Protein AF-A0A8T2MTT3-F1 (afdb_monomer_lite)

Sequence (201 aa):
MDEVDNVYIFTEDEVIEYDGELAADTLVEFIFDVLDDPVEFLDNDLELKAFENIEDDIKLVGYFKNEKSEHLAEFEDAAEEFHPAMKFFATFDAKIAKKLDLKMNEEDDIDGEHILAFAEESDPDGFEFLEILKEVAEDNTDNPDLSIIWIDPDDFPLLVPYWEKTFDIDLDSPQIGVVDVTDVSDVNPESCLMPSAFSDQ

Secondary structure (DSSP, 8-st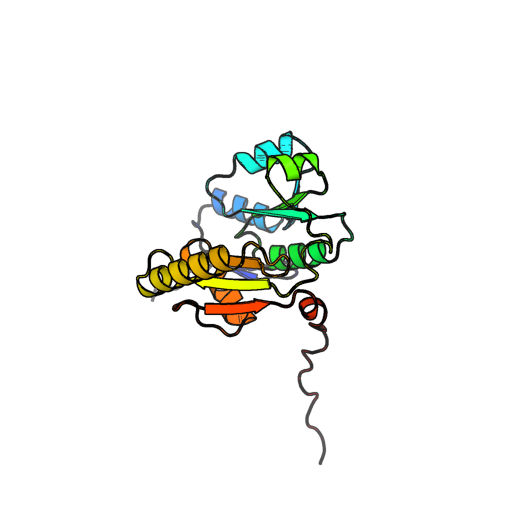ate):
------EEEE-SS-EEEE-S---HHHHHHHHHHHHS-SEEE--SHHHHHHHHT--SS-EEEEE-SSTT-HHHHHHHHHHHHHTTTSEEEEE--HHHHHHTTPPP-SSSS-SS-EEEEE--SSSHHHHHHHHHHHHHHHHTTT-TT-EEEEE-GGG-TTTHHHHHHHHT--TTS-EEEEE-TTGGGG--TT-----------

InterPro domains:
  IPR001393 Calsequestrin [PF01216] (1-108)
  IPR036249 Thioredoxin-like superfamily [SSF52833] (39-106)
  IPR036249 Thioredoxin-like superfamily [SSF52833] (107-187)

Foldseek 3Di:
DPPPPWDWDDDPVDIDTDPDDPDPVVVVVLVVQQVDQLEAEDEDPVVLVVVVPPDPAAEDEAEEQDPPGPVVVVQSVVSNVCTPRYHYYYYPDPVSCVVVVHDYPDPPQQPAWEKEKEAACPDPQRVVVVVVVVVVCVVCVVPSRYHYDYDYCVVPVVCQVVCCVVVVDDNVHIDIDTDRPVCVVPPDPVVPPDPPDDDDD

Radius of gyration: 20.53 Å; chains: 1; bounding box: 54×64×49 Å

Organism: NCBI:txid121402

Structure (mmCIF, N/CA/C/O backbone):
data_AF-A0A8T2MTT3-F1
#
_entry.id   AF-A0A8T2MTT3-F1
#
loop_
_atom_site.group_PDB
_atom_site.id
_atom_site.type_symbol
_atom_site.label_atom_id
_atom_site.label_alt_id
_atom_site.label_comp_id
_atom_site.label_asym_id
_atom_site.label_entity_id
_atom_site.label_seq_id
_atom_site.pdbx_PDB_ins_code
_atom_site.Cartn_x
_atom_site.Cartn_y
_atom_site.Cartn_z
_atom_site.occupancy
_atom_site.B_iso_or_equiv
_atom_site.auth_seq_id
_atom_site.auth_comp_id
_atom_site.auth_asym_id
_atom_site.auth_atom_id
_atom_site.pdbx_PDB_model_num
ATOM 1 N N . MET A 1 1 ? 22.058 -2.986 -33.566 1.00 43.34 1 MET A N 1
ATOM 2 C CA . MET A 1 1 ? 21.426 -3.429 -32.318 1.00 43.34 1 MET A CA 1
ATOM 3 C C . MET A 1 1 ? 22.013 -2.489 -31.311 1.00 43.34 1 MET A C 1
ATOM 5 O O . MET A 1 1 ? 23.172 -2.666 -30.965 1.00 43.34 1 MET A O 1
ATOM 9 N N . ASP A 1 2 ? 21.311 -1.389 -31.081 1.00 51.31 2 ASP A N 1
ATOM 10 C CA . ASP A 1 2 ? 21.690 -0.451 -30.038 1.00 51.31 2 ASP A CA 1
ATOM 11 C C . ASP A 1 2 ? 21.369 -1.184 -28.735 1.00 51.31 2 ASP A C 1
ATOM 13 O O . ASP A 1 2 ? 20.220 -1.551 -28.498 1.00 51.31 2 ASP A O 1
ATOM 17 N N . GLU A 1 3 ? 22.418 -1.578 -28.018 1.00 55.06 3 GLU A N 1
ATOM 18 C CA . GLU A 1 3 ? 22.321 -2.071 -26.647 1.00 55.06 3 GLU A CA 1
ATOM 19 C C . GLU A 1 3 ? 21.661 -0.927 -25.872 1.00 55.06 3 GLU A C 1
ATOM 21 O O . GLU A 1 3 ? 22.196 0.181 -25.843 1.00 55.06 3 GLU A O 1
ATOM 26 N N . VAL A 1 4 ? 20.434 -1.133 -25.395 1.00 57.91 4 VAL A N 1
ATOM 27 C CA . VAL A 1 4 ? 19.813 -0.163 -24.495 1.00 57.91 4 VAL A CA 1
ATOM 28 C C . VAL A 1 4 ? 20.631 -0.276 -23.216 1.00 57.91 4 VAL A C 1
ATOM 30 O O . VAL A 1 4 ? 20.703 -1.356 -22.629 1.00 57.91 4 VAL A O 1
ATOM 33 N N . ASP A 1 5 ? 21.372 0.777 -22.877 1.00 66.50 5 ASP A N 1
ATOM 34 C CA . ASP A 1 5 ? 22.172 0.822 -21.656 1.00 66.50 5 ASP A CA 1
ATOM 35 C C . ASP A 1 5 ? 21.201 0.920 -20.466 1.00 66.50 5 ASP A C 1
ATOM 37 O O . ASP A 1 5 ? 20.940 2.011 -19.961 1.00 66.50 5 ASP A O 1
ATOM 41 N N . ASN A 1 6 ? 20.619 -0.212 -20.056 1.00 80.00 6 ASN A N 1
ATOM 42 C CA . ASN A 1 6 ? 19.773 -0.279 -18.867 1.00 80.00 6 ASN A CA 1
ATOM 43 C C . ASN A 1 6 ? 20.634 0.056 -17.645 1.00 80.00 6 ASN A C 1
ATOM 45 O O . ASN A 1 6 ? 21.740 -0.475 -17.472 1.00 80.00 6 ASN A O 1
ATOM 49 N N . VAL A 1 7 ? 20.127 0.945 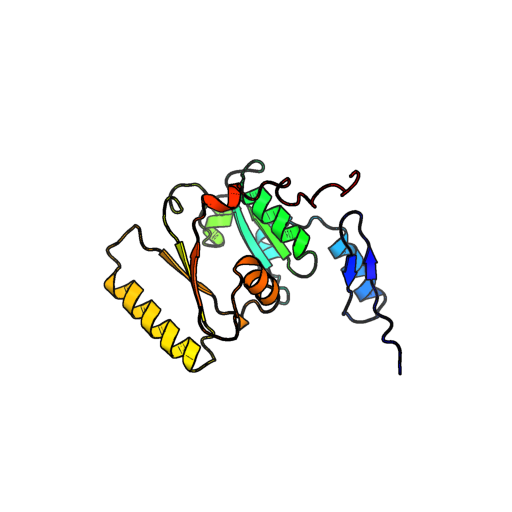-16.796 1.00 86.19 7 VAL A N 1
ATOM 50 C CA . VAL A 1 7 ? 20.777 1.300 -15.538 1.00 86.19 7 VAL A CA 1
ATOM 51 C C . VAL A 1 7 ? 20.164 0.439 -14.445 1.00 86.19 7 VAL A C 1
ATOM 53 O O . VAL A 1 7 ? 18.957 0.449 -14.246 1.00 86.19 7 VAL A O 1
ATOM 56 N N . TYR A 1 8 ? 21.008 -0.304 -13.737 1.00 87.12 8 TYR A N 1
ATOM 57 C CA . TYR A 1 8 ? 20.596 -1.103 -12.587 1.00 87.12 8 TYR A CA 1
ATOM 58 C C . TYR A 1 8 ? 21.168 -0.484 -11.320 1.00 87.12 8 TYR A C 1
ATOM 60 O O . TYR A 1 8 ? 22.375 -0.219 -11.244 1.00 87.12 8 TYR A O 1
ATOM 68 N N . ILE A 1 9 ? 20.303 -0.261 -10.337 1.00 85.31 9 ILE A N 1
ATOM 69 C CA . ILE A 1 9 ? 20.675 0.206 -9.005 1.00 85.31 9 ILE A CA 1
ATOM 70 C C . ILE A 1 9 ? 20.645 -0.995 -8.068 1.00 85.31 9 ILE A C 1
ATOM 72 O O . ILE A 1 9 ? 19.716 -1.793 -8.096 1.00 85.31 9 ILE A O 1
ATOM 76 N N . PHE A 1 10 ? 21.703 -1.146 -7.277 1.00 86.12 10 PHE A N 1
ATOM 77 C CA . PHE A 1 10 ? 21.874 -2.268 -6.363 1.00 86.12 10 PHE A CA 1
ATOM 78 C C . PHE A 1 10 ? 21.859 -1.739 -4.933 1.00 86.12 10 PHE A C 1
ATOM 80 O O . PHE A 1 10 ? 22.693 -0.891 -4.592 1.00 86.12 10 PHE A O 1
ATOM 87 N N . THR A 1 11 ? 20.946 -2.256 -4.120 1.00 79.25 11 THR A N 1
ATOM 88 C CA . THR A 1 11 ? 20.930 -2.084 -2.663 1.00 79.25 11 THR A CA 1
ATOM 89 C C . THR A 1 11 ? 21.463 -3.362 -1.999 1.00 79.25 11 THR A C 1
ATOM 91 O O . THR A 1 11 ? 22.018 -4.230 -2.680 1.00 79.25 11 THR A O 1
ATOM 94 N N . GLU A 1 12 ? 21.421 -3.462 -0.666 1.00 72.56 12 GLU A N 1
ATOM 95 C CA . GLU A 1 12 ? 21.876 -4.680 0.027 1.00 72.56 12 GLU A CA 1
ATOM 96 C C . GLU A 1 12 ? 20.971 -5.883 -0.281 1.00 72.56 12 GLU A C 1
ATOM 98 O O . GLU A 1 12 ? 21.476 -7.005 -0.395 1.00 72.56 12 GLU A O 1
ATOM 103 N N . ASP A 1 13 ? 19.685 -5.618 -0.515 1.00 71.12 13 ASP A N 1
ATOM 104 C CA . ASP A 1 13 ? 18.641 -6.635 -0.599 1.00 71.12 13 ASP A CA 1
ATOM 105 C C . ASP A 1 13 ? 18.013 -6.742 -2.003 1.00 71.12 13 ASP A C 1
ATOM 107 O O . ASP A 1 13 ? 17.502 -7.805 -2.356 1.00 71.12 13 ASP A O 1
ATOM 111 N N . GLU A 1 14 ? 18.150 -5.718 -2.861 1.00 76.50 14 GLU A N 1
ATOM 112 C CA . GLU A 1 14 ? 17.435 -5.655 -4.142 1.00 76.50 14 GLU A CA 1
ATOM 113 C C . GLU A 1 14 ? 18.256 -5.145 -5.338 1.00 76.50 14 GLU A C 1
ATOM 115 O O . GLU A 1 14 ? 19.287 -4.469 -5.224 1.00 76.50 14 GLU A O 1
ATOM 120 N N . VAL A 1 15 ? 17.770 -5.493 -6.535 1.00 84.25 15 VAL A N 1
ATOM 121 C CA . VAL A 1 15 ? 18.267 -4.985 -7.817 1.00 84.25 15 VAL A CA 1
ATOM 122 C C . VAL A 1 15 ? 17.115 -4.325 -8.552 1.00 84.25 15 VAL A C 1
ATOM 124 O O . VAL A 1 15 ? 16.213 -5.007 -9.031 1.00 84.25 15 VAL A O 1
ATOM 127 N N . ILE A 1 16 ? 17.192 -3.007 -8.680 1.00 85.25 16 ILE A N 1
ATOM 128 C CA . ILE A 1 16 ? 16.132 -2.180 -9.245 1.00 85.25 16 ILE A CA 1
ATOM 129 C C . ILE A 1 16 ? 16.540 -1.765 -10.658 1.00 85.25 16 ILE A C 1
ATOM 131 O O . ILE A 1 16 ? 17.638 -1.239 -10.879 1.00 85.25 16 ILE A O 1
ATOM 135 N N . GLU A 1 17 ? 15.665 -2.012 -11.631 1.00 86.38 17 GLU A N 1
ATOM 136 C CA . GLU A 1 17 ? 15.830 -1.517 -12.997 1.00 86.38 17 GLU A CA 1
ATOM 137 C C . GLU A 1 17 ? 15.345 -0.065 -13.078 1.00 86.38 17 GLU A C 1
ATOM 139 O O . GLU A 1 17 ? 14.182 0.234 -12.822 1.00 86.38 17 GLU A O 1
ATOM 144 N N . TYR A 1 18 ? 16.248 0.851 -13.428 1.00 86.19 18 TYR A N 1
ATOM 145 C CA . TYR A 1 18 ? 15.908 2.249 -13.658 1.00 86.19 18 TYR A CA 1
ATOM 146 C C . TYR A 1 18 ? 15.506 2.451 -15.119 1.00 86.19 18 TYR A C 1
ATOM 148 O O . TYR A 1 18 ? 16.362 2.438 -16.009 1.00 86.19 18 TYR A O 1
ATOM 156 N N . ASP A 1 19 ? 14.215 2.693 -15.343 1.00 83.06 19 ASP A N 1
ATOM 157 C CA . ASP A 1 19 ? 13.634 2.980 -16.666 1.00 83.06 19 ASP A CA 1
ATOM 158 C C . ASP A 1 19 ? 13.258 4.472 -16.837 1.00 83.06 19 ASP A C 1
ATOM 160 O O . ASP A 1 19 ? 12.452 4.857 -17.684 1.00 83.06 19 ASP A O 1
ATOM 164 N N . GLY A 1 20 ? 13.830 5.344 -15.994 1.00 83.19 20 GLY A N 1
ATOM 165 C CA . GLY A 1 20 ? 13.603 6.791 -16.017 1.00 83.19 20 GLY A CA 1
ATOM 166 C C . GLY A 1 20 ? 14.506 7.559 -16.994 1.00 83.19 20 GLY A C 1
ATOM 167 O O . GLY A 1 20 ? 15.377 7.011 -17.674 1.00 83.19 20 GLY A O 1
ATOM 168 N N . GLU A 1 21 ? 14.342 8.884 -17.054 1.00 85.75 21 GLU A N 1
ATOM 169 C CA . GLU A 1 21 ? 15.184 9.737 -17.903 1.00 85.75 21 GLU A CA 1
ATOM 170 C C . GLU A 1 21 ? 16.649 9.714 -17.431 1.00 85.75 21 GLU A C 1
ATOM 172 O O . GLU A 1 21 ? 16.945 9.919 -16.255 1.00 85.75 21 GLU A O 1
ATOM 177 N N . LEU A 1 22 ? 17.604 9.515 -18.348 1.00 86.25 22 LEU A N 1
ATOM 178 C CA . LEU A 1 22 ? 19.040 9.578 -18.041 1.00 86.25 22 LEU A CA 1
ATOM 179 C C . LEU A 1 22 ? 19.533 11.030 -17.899 1.00 86.25 22 LEU A C 1
ATOM 181 O O . LEU A 1 22 ? 20.384 11.503 -18.659 1.00 86.25 22 LEU A O 1
ATOM 185 N N . ALA A 1 23 ? 18.999 11.731 -16.901 1.00 90.31 23 ALA A N 1
ATOM 186 C CA . ALA A 1 23 ? 19.398 13.064 -16.474 1.00 90.31 23 ALA A CA 1
ATOM 187 C C . ALA A 1 23 ? 19.998 13.008 -15.060 1.00 90.31 23 ALA A C 1
ATOM 189 O O . ALA A 1 23 ? 19.607 12.195 -14.226 1.00 90.31 23 ALA A O 1
ATOM 190 N N . ALA A 1 24 ? 21.020 13.827 -14.800 1.00 90.56 24 ALA A N 1
ATOM 191 C CA . ALA A 1 24 ? 21.791 13.732 -13.558 1.00 90.56 24 ALA A CA 1
ATOM 192 C C . ALA A 1 24 ? 20.976 14.125 -12.318 1.00 90.56 24 ALA A C 1
ATOM 194 O O . ALA A 1 24 ? 21.204 13.579 -11.250 1.00 90.56 24 ALA A O 1
ATOM 195 N N . ASP A 1 25 ? 20.074 15.088 -12.463 1.00 90.75 25 ASP A N 1
ATOM 196 C CA . ASP A 1 25 ? 19.091 15.489 -11.460 1.00 90.75 25 ASP A CA 1
ATOM 197 C C . ASP A 1 25 ? 18.086 14.368 -11.190 1.00 90.75 25 ASP A C 1
ATOM 199 O O . ASP A 1 25 ? 17.998 13.927 -10.049 1.00 90.75 25 ASP A O 1
ATOM 203 N N . THR A 1 26 ? 17.443 13.826 -12.226 1.00 88.50 26 THR A N 1
ATOM 204 C CA . THR A 1 26 ? 16.460 12.735 -12.085 1.00 88.50 26 THR A CA 1
ATOM 205 C C . THR A 1 26 ? 17.068 11.468 -11.485 1.00 88.50 26 THR A C 1
ATOM 207 O O . THR A 1 26 ? 16.494 10.867 -10.585 1.00 88.50 26 THR A O 1
ATOM 210 N N . LEU A 1 27 ? 18.271 11.078 -11.919 1.00 88.62 27 LEU A N 1
ATOM 211 C CA . LEU A 1 27 ? 18.949 9.904 -11.368 1.00 88.62 27 LEU A CA 1
ATOM 212 C C . LEU A 1 27 ? 19.347 10.108 -9.900 1.00 88.62 27 LEU A C 1
ATOM 214 O O . LEU A 1 27 ? 19.342 9.161 -9.124 1.00 88.62 27 LEU A O 1
ATOM 218 N N . VAL A 1 28 ? 19.725 11.330 -9.514 1.00 90.69 28 VAL A 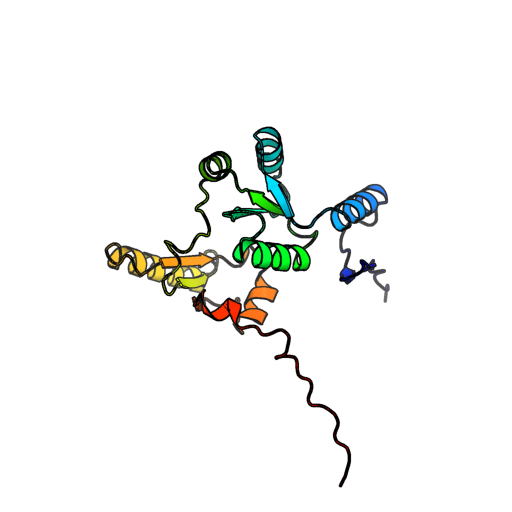N 1
ATOM 219 C CA . VAL A 1 28 ? 20.050 11.642 -8.117 1.00 90.69 28 VAL A CA 1
ATOM 220 C C . VAL A 1 28 ? 18.796 11.608 -7.250 1.00 90.69 28 VAL A C 1
ATOM 222 O O . VAL A 1 28 ? 18.874 11.068 -6.154 1.00 90.69 28 VAL A O 1
ATOM 225 N N . GLU A 1 29 ? 17.675 12.149 -7.731 1.00 87.75 29 GLU A N 1
ATOM 226 C CA . GLU A 1 29 ? 16.374 12.062 -7.055 1.00 87.75 29 GLU A CA 1
ATOM 227 C C . GLU A 1 29 ? 15.973 10.601 -6.847 1.00 87.75 29 GLU A C 1
ATOM 229 O O . GLU A 1 29 ? 15.812 10.187 -5.706 1.00 87.75 29 GLU A O 1
ATOM 234 N N . PHE A 1 30 ? 15.999 9.787 -7.904 1.00 88.56 30 PHE A N 1
ATOM 235 C CA . PHE A 1 30 ? 15.681 8.363 -7.804 1.00 88.56 30 PHE A CA 1
ATOM 236 C C . PHE A 1 30 ? 16.602 7.609 -6.834 1.00 88.56 30 PHE A C 1
ATOM 238 O O . PHE A 1 30 ? 16.147 6.774 -6.065 1.00 88.56 30 PHE A O 1
ATOM 245 N N . ILE A 1 31 ? 17.909 7.902 -6.825 1.00 90.06 31 ILE A N 1
ATOM 246 C CA . ILE A 1 31 ? 18.831 7.298 -5.849 1.00 90.06 31 ILE A CA 1
ATOM 247 C C . ILE A 1 31 ? 18.472 7.711 -4.418 1.00 90.06 31 ILE A C 1
ATOM 249 O O . ILE A 1 31 ? 18.644 6.902 -3.513 1.00 90.06 31 ILE A O 1
ATOM 253 N N . PHE A 1 32 ? 18.037 8.952 -4.191 1.00 90.38 32 PHE A N 1
ATOM 254 C CA . PHE A 1 32 ? 17.577 9.359 -2.865 1.00 90.38 32 PHE A CA 1
ATOM 255 C C . PHE A 1 32 ? 16.295 8.628 -2.476 1.00 90.38 32 PHE A C 1
ATOM 257 O O . PHE A 1 32 ? 16.257 8.118 -1.364 1.00 90.38 32 PHE A O 1
ATOM 264 N N . ASP A 1 33 ? 15.343 8.470 -3.398 1.00 88.88 33 ASP A N 1
ATOM 265 C CA . ASP A 1 33 ? 14.120 7.705 -3.146 1.00 88.88 33 ASP A CA 1
ATOM 266 C C . ASP A 1 33 ? 14.446 6.245 -2.784 1.00 88.88 33 ASP A C 1
ATOM 268 O O . ASP A 1 33 ? 13.965 5.749 -1.777 1.00 88.88 33 ASP A O 1
ATOM 272 N N . VAL A 1 34 ? 15.356 5.582 -3.516 1.00 89.81 34 VAL A N 1
ATOM 273 C CA . VAL A 1 34 ? 15.833 4.214 -3.199 1.00 89.81 34 VAL A CA 1
ATOM 274 C C . VAL A 1 34 ? 16.466 4.111 -1.802 1.00 89.81 34 VAL A C 1
ATOM 276 O O . VAL A 1 34 ? 16.462 3.042 -1.198 1.00 89.81 34 VAL A O 1
ATOM 279 N N . LEU A 1 35 ? 17.082 5.187 -1.305 1.00 89.00 35 LEU A N 1
ATOM 280 C CA . LEU A 1 35 ? 17.769 5.200 -0.009 1.00 89.00 35 LEU A CA 1
ATOM 281 C C . LEU A 1 35 ? 16.858 5.573 1.163 1.00 89.00 35 LEU A C 1
ATOM 283 O O . LEU A 1 35 ? 17.276 5.380 2.309 1.00 89.00 35 LEU A O 1
ATOM 287 N N . ASP A 1 36 ? 15.693 6.151 0.889 1.00 90.81 36 ASP A N 1
ATOM 288 C CA . ASP A 1 36 ? 14.706 6.477 1.908 1.00 90.81 36 ASP A CA 1
ATOM 289 C C . ASP A 1 36 ? 13.981 5.207 2.380 1.00 90.81 36 ASP A C 1
ATOM 291 O O . ASP A 1 36 ? 14.001 4.167 1.716 1.00 90.81 36 ASP A O 1
ATOM 295 N N . ASP A 1 37 ? 13.385 5.287 3.573 1.00 91.75 37 ASP A N 1
ATOM 296 C CA . ASP A 1 37 ? 12.642 4.169 4.152 1.00 91.75 37 ASP A CA 1
ATOM 297 C C . ASP A 1 37 ? 11.426 3.838 3.258 1.00 91.75 37 ASP A C 1
ATOM 299 O O . ASP A 1 37 ? 10.723 4.759 2.832 1.00 91.75 37 ASP A O 1
ATOM 303 N N . PRO A 1 38 ? 11.130 2.550 3.000 1.00 90.94 38 PRO A N 1
ATOM 304 C CA . PRO A 1 38 ? 10.049 2.151 2.095 1.00 90.94 38 PRO A CA 1
ATOM 305 C C . PRO A 1 38 ? 8.660 2.553 2.614 1.00 90.94 38 PRO A C 1
ATOM 307 O O . PRO A 1 38 ? 7.725 2.685 1.828 1.00 90.94 38 PRO A O 1
ATOM 310 N N . VAL A 1 39 ? 8.516 2.786 3.927 1.00 94.38 39 VAL A N 1
ATOM 311 C CA . VAL A 1 39 ? 7.271 3.235 4.567 1.00 94.38 39 VAL A CA 1
ATOM 312 C C . VAL A 1 39 ? 7.478 4.550 5.319 1.00 94.38 39 VAL A C 1
ATOM 314 O O . VAL A 1 39 ? 8.253 4.632 6.272 1.00 94.38 39 VAL A O 1
ATOM 317 N N . GLU A 1 40 ? 6.700 5.572 4.960 1.00 94.75 40 GLU A N 1
ATOM 318 C CA . GLU A 1 40 ? 6.669 6.862 5.653 1.00 94.75 40 GLU A CA 1
ATOM 319 C C . GLU A 1 40 ? 5.530 6.940 6.690 1.00 94.75 40 GLU A C 1
ATOM 321 O O . GLU A 1 40 ? 4.364 6.662 6.395 1.00 94.75 40 GLU A O 1
ATOM 326 N N . PHE A 1 41 ? 5.821 7.396 7.914 1.00 95.00 41 PHE A N 1
ATOM 327 C CA . PHE A 1 41 ? 4.801 7.535 8.961 1.00 95.00 41 PHE A CA 1
ATOM 328 C C . PHE A 1 41 ? 4.124 8.913 8.971 1.00 95.00 41 PHE A C 1
ATOM 330 O O . PHE A 1 41 ? 4.772 9.958 9.027 1.00 95.00 41 PHE A O 1
ATOM 337 N N . LEU A 1 42 ? 2.789 8.908 8.972 1.00 94.81 42 LEU A N 1
ATOM 338 C CA . LEU A 1 42 ? 1.939 10.084 9.129 1.00 94.81 42 LEU A CA 1
ATOM 339 C C . LEU A 1 42 ? 1.533 10.229 10.601 1.00 94.81 42 LEU A C 1
ATOM 341 O O . LEU A 1 42 ? 0.516 9.682 11.037 1.00 94.81 42 LEU A O 1
ATOM 345 N N . ASP A 1 43 ? 2.294 11.017 11.353 1.00 93.50 43 ASP A N 1
ATOM 346 C CA . ASP A 1 43 ? 2.120 11.251 12.790 1.00 93.50 43 ASP A CA 1
ATOM 347 C C . ASP A 1 43 ? 1.590 12.656 13.110 1.00 93.50 43 ASP A C 1
ATOM 349 O O . ASP A 1 43 ? 1.205 12.959 14.247 1.00 93.50 43 ASP A O 1
ATOM 353 N N . ASN A 1 44 ? 1.577 13.562 12.128 1.00 93.69 44 ASN A N 1
ATOM 354 C CA . ASN A 1 44 ? 1.086 14.921 12.319 1.00 93.69 44 ASN A CA 1
ATOM 355 C C . ASN A 1 44 ? 0.428 15.551 11.075 1.00 93.69 44 ASN A C 1
ATOM 357 O O . ASN A 1 44 ? 0.481 15.051 9.956 1.00 93.69 44 ASN A O 1
ATOM 361 N N . ASP A 1 45 ? -0.208 16.711 11.284 1.00 93.25 45 ASP A N 1
ATOM 362 C CA . ASP A 1 45 ? -0.920 17.452 10.232 1.00 93.25 45 ASP A CA 1
ATOM 363 C C . ASP A 1 45 ? 0.001 17.980 9.114 1.00 93.25 45 ASP A C 1
ATOM 365 O O . ASP A 1 45 ? -0.492 18.322 8.039 1.00 93.25 45 ASP A O 1
ATOM 369 N N . LEU A 1 46 ? 1.312 18.113 9.361 1.00 94.38 46 LEU A N 1
ATOM 370 C CA . LEU A 1 46 ? 2.261 18.558 8.340 1.00 94.38 46 LEU A CA 1
ATOM 371 C C . LEU A 1 46 ? 2.572 17.419 7.368 1.00 94.38 46 LEU A C 1
ATOM 373 O O . LEU A 1 46 ? 2.515 17.650 6.164 1.00 94.38 46 LEU A O 1
ATOM 377 N N . GLU A 1 47 ? 2.839 16.221 7.885 1.00 94.88 47 GLU A N 1
ATOM 378 C CA . GLU A 1 47 ? 3.025 15.000 7.088 1.00 94.88 47 GLU A CA 1
ATOM 379 C C . GLU A 1 47 ? 1.757 14.650 6.318 1.00 94.88 47 GLU A C 1
ATOM 381 O O . GLU A 1 47 ? 1.817 14.469 5.109 1.00 94.88 47 GLU A O 1
ATOM 386 N N . LEU A 1 48 ? 0.587 14.689 6.967 1.00 93.81 48 LEU A N 1
ATOM 387 C CA . LEU A 1 48 ? -0.689 14.485 6.276 1.00 93.81 48 LEU A CA 1
ATOM 388 C C . LEU A 1 48 ? -0.859 15.461 5.106 1.00 93.81 48 LEU A C 1
ATOM 390 O O . LEU A 1 48 ? -1.288 15.082 4.021 1.00 93.81 48 LEU A O 1
ATOM 394 N N . LYS A 1 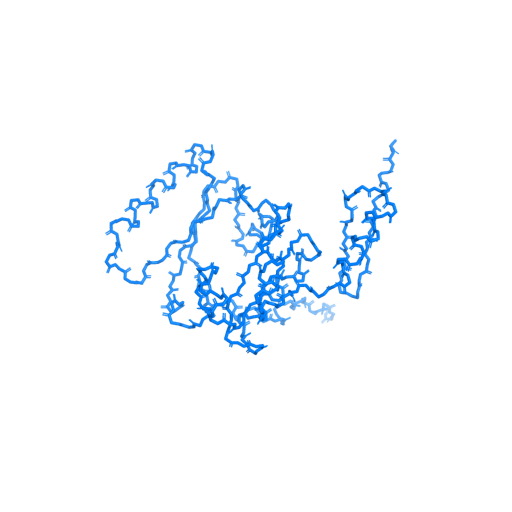49 ? -0.493 16.729 5.304 1.00 93.19 49 LYS A N 1
ATOM 395 C CA . LYS A 1 49 ? -0.556 17.713 4.228 1.00 93.19 49 LYS A CA 1
ATOM 396 C C . LYS A 1 49 ? 0.461 17.420 3.125 1.00 93.19 49 LYS A C 1
ATOM 398 O O . LYS A 1 49 ? 0.166 17.703 1.970 1.00 93.19 49 LYS A O 1
ATOM 403 N N . ALA A 1 50 ? 1.656 16.933 3.458 1.00 92.69 50 ALA A N 1
ATOM 404 C CA . ALA A 1 50 ? 2.646 16.524 2.466 1.00 92.69 50 ALA A CA 1
ATOM 405 C C . ALA A 1 50 ? 2.103 15.363 1.624 1.00 92.69 50 ALA A C 1
ATOM 407 O O . ALA A 1 50 ? 2.045 15.495 0.406 1.00 92.69 50 ALA A O 1
ATOM 408 N N . PHE A 1 51 ? 1.574 14.330 2.284 1.00 92.62 51 PHE A N 1
ATOM 409 C CA . PHE A 1 51 ? 0.885 13.198 1.669 1.00 92.62 51 PHE A CA 1
ATOM 410 C C . PHE A 1 51 ? -0.250 13.632 0.728 1.00 92.62 51 PHE A C 1
ATOM 412 O O . PHE A 1 51 ? -0.340 13.163 -0.406 1.00 92.62 51 PHE A O 1
ATOM 419 N N . GLU A 1 52 ? -1.106 14.564 1.155 1.00 89.25 52 GLU A N 1
ATOM 420 C CA . GLU A 1 52 ? -2.213 15.079 0.337 1.00 89.25 52 GLU A CA 1
ATOM 421 C C . GLU A 1 52 ? -1.745 15.804 -0.938 1.00 89.25 52 GLU A C 1
ATOM 423 O O . GLU A 1 52 ? -2.482 15.804 -1.918 1.00 89.25 52 GLU A O 1
ATOM 428 N N . ASN A 1 53 ? -0.542 16.395 -0.958 1.00 92.19 53 ASN A N 1
ATOM 429 C CA . ASN A 1 53 ? -0.028 17.130 -2.126 1.00 92.19 53 ASN A CA 1
ATOM 430 C C . ASN A 1 53 ? 0.698 16.245 -3.154 1.00 92.19 53 ASN A C 1
ATOM 432 O O . ASN A 1 53 ? 1.164 16.768 -4.164 1.00 92.19 53 ASN A O 1
ATOM 436 N N . ILE A 1 54 ? 0.844 14.944 -2.897 1.00 86.62 54 ILE A N 1
ATOM 437 C CA . ILE A 1 54 ? 1.405 13.997 -3.867 1.00 86.62 54 ILE A CA 1
ATOM 438 C C . ILE A 1 54 ? 0.295 13.655 -4.870 1.00 86.62 54 ILE A C 1
ATOM 440 O O . ILE A 1 54 ? -0.666 12.982 -4.496 1.00 86.62 54 ILE A O 1
ATOM 444 N N . GLU A 1 55 ? 0.388 14.161 -6.101 1.00 77.44 55 GLU A N 1
ATOM 445 C CA . GLU A 1 55 ? -0.634 13.968 -7.150 1.00 77.44 55 GLU A CA 1
ATOM 446 C C . GLU A 1 55 ? -0.178 13.022 -8.272 1.00 77.44 55 GLU A C 1
ATOM 448 O O . GLU A 1 55 ? -1.013 12.318 -8.831 1.00 77.44 55 GLU A O 1
ATOM 453 N N . ASP A 1 56 ? 1.123 12.988 -8.576 1.00 77.38 56 ASP A N 1
ATOM 454 C CA . ASP A 1 56 ? 1.664 12.284 -9.749 1.00 77.38 56 ASP A CA 1
ATOM 455 C C . ASP A 1 56 ? 2.236 10.884 -9.432 1.00 77.38 56 ASP A C 1
ATOM 457 O O . ASP A 1 56 ? 2.553 10.141 -10.358 1.00 77.38 56 ASP A O 1
ATOM 461 N N . ASP A 1 57 ? 2.327 10.505 -8.150 1.00 77.06 57 ASP A N 1
ATOM 462 C CA . ASP A 1 57 ? 2.847 9.201 -7.713 1.00 77.06 57 ASP A CA 1
ATOM 463 C C . ASP A 1 57 ? 1.727 8.292 -7.192 1.00 77.06 57 ASP A C 1
ATOM 465 O O . ASP A 1 57 ? 0.815 8.739 -6.483 1.00 77.06 57 ASP A O 1
ATOM 469 N N . ILE A 1 58 ? 1.844 6.991 -7.469 1.00 80.19 58 ILE A N 1
ATOM 470 C CA . ILE A 1 58 ? 0.995 5.975 -6.840 1.00 80.19 58 ILE A CA 1
ATOM 471 C C . ILE A 1 58 ? 1.376 5.900 -5.360 1.00 80.19 58 ILE A C 1
ATOM 473 O O . ILE A 1 58 ? 2.546 5.724 -5.011 1.00 80.19 58 ILE A O 1
ATOM 477 N N . LYS A 1 59 ? 0.376 6.040 -4.487 1.00 85.94 59 LYS A N 1
ATOM 478 C CA . LYS A 1 59 ? 0.564 6.026 -3.036 1.00 85.94 59 LYS A CA 1
ATOM 479 C C . LYS A 1 59 ? -0.449 5.127 -2.345 1.00 85.94 59 LYS A C 1
ATOM 481 O O . LYS A 1 59 ? -1.636 5.166 -2.666 1.00 85.94 59 LYS A O 1
ATOM 486 N N . LEU A 1 60 ? 0.019 4.381 -1.353 1.00 87.38 60 LEU A N 1
ATOM 487 C CA . LEU A 1 60 ? -0.793 3.512 -0.511 1.00 87.38 60 LEU A CA 1
ATOM 488 C C . LEU A 1 60 ? -0.687 3.979 0.941 1.00 87.38 60 LEU A C 1
ATOM 490 O O . LEU A 1 60 ? 0.387 4.380 1.379 1.00 87.38 60 LEU A O 1
ATOM 494 N N . VAL A 1 61 ? -1.788 3.960 1.697 1.00 91.69 61 VAL A N 1
ATOM 495 C CA . VAL A 1 61 ? -1.774 4.363 3.110 1.00 91.69 61 VAL A CA 1
ATOM 496 C C . VAL A 1 61 ? -2.522 3.369 3.994 1.00 91.69 61 VAL A C 1
ATOM 498 O O . VAL A 1 61 ? -3.684 3.058 3.741 1.00 91.69 61 VAL A O 1
ATOM 501 N N . GLY A 1 62 ? -1.859 2.888 5.047 1.00 87.06 62 GLY A N 1
ATOM 502 C CA . GLY A 1 62 ? -2.418 1.954 6.025 1.00 87.06 62 GLY A CA 1
ATOM 503 C C . GLY A 1 62 ? -2.621 2.576 7.411 1.00 87.06 62 GLY A C 1
ATOM 504 O O . GLY A 1 62 ? -1.858 3.443 7.845 1.00 87.06 62 GLY A O 1
ATOM 505 N N . TYR A 1 63 ? -3.651 2.123 8.134 1.00 89.69 63 TYR A N 1
ATOM 506 C CA . TYR A 1 63 ? -3.861 2.459 9.546 1.00 89.69 63 TYR A CA 1
ATOM 507 C C . TYR A 1 63 ? -3.674 1.221 10.426 1.00 89.69 63 TYR A C 1
ATOM 509 O O . TYR A 1 63 ? -4.460 0.273 10.382 1.00 89.69 63 TYR A O 1
ATOM 517 N N . PHE A 1 64 ? -2.649 1.267 11.275 1.00 87.69 64 PHE A N 1
ATOM 518 C CA . PHE A 1 64 ? -2.238 0.145 12.111 1.00 87.69 64 PHE A CA 1
ATOM 519 C C . PHE A 1 64 ? -2.327 0.481 13.598 1.00 87.69 64 PHE A C 1
ATOM 521 O O . PHE A 1 64 ? -2.379 1.640 14.016 1.00 87.69 64 PHE A O 1
ATOM 528 N N . LYS A 1 65 ? -2.313 -0.561 14.432 1.00 82.31 65 LYS A N 1
ATOM 529 C CA . LYS A 1 65 ? -2.397 -0.413 15.888 1.00 82.31 65 LYS A CA 1
ATOM 530 C C . LYS A 1 65 ? -1.156 0.241 16.492 1.00 82.31 65 LYS A C 1
ATOM 532 O O . LYS A 1 65 ? -1.262 1.046 17.417 1.00 82.31 65 LYS A O 1
ATOM 537 N N . ASN A 1 66 ? 0.020 -0.217 16.068 1.00 85.75 66 ASN A N 1
ATOM 538 C CA . ASN A 1 66 ? 1.341 0.225 16.513 1.00 85.75 66 ASN A CA 1
ATOM 539 C C . ASN A 1 66 ? 2.433 -0.451 15.662 1.00 85.75 66 ASN A C 1
ATOM 541 O O . ASN A 1 66 ? 2.139 -1.366 14.900 1.00 85.75 66 ASN A O 1
ATOM 545 N N . GLU A 1 67 ? 3.687 -0.066 15.896 1.00 87.00 67 GLU A N 1
ATOM 546 C CA . GLU A 1 67 ? 4.911 -0.598 15.265 1.00 87.00 67 GLU A CA 1
ATOM 547 C C . GLU A 1 67 ? 5.116 -2.122 15.378 1.00 87.00 67 GLU A C 1
ATOM 549 O O . GLU A 1 67 ? 6.020 -2.672 14.771 1.00 87.00 67 GLU A O 1
ATOM 554 N N . LYS A 1 68 ? 4.345 -2.827 16.212 1.00 82.75 68 LYS A N 1
ATOM 555 C CA . LYS A 1 68 ? 4.448 -4.285 16.408 1.00 82.75 68 LYS A CA 1
ATOM 556 C C . LYS A 1 68 ? 3.249 -5.039 15.841 1.00 82.75 68 LYS A C 1
ATOM 558 O O . LYS A 1 68 ? 3.032 -6.188 16.219 1.00 82.75 68 LYS A O 1
ATOM 563 N N . SER A 1 69 ? 2.417 -4.367 15.050 1.00 77.19 69 SER A N 1
ATOM 564 C CA . SER A 1 69 ? 1.299 -4.995 14.354 1.00 77.19 69 SER A CA 1
ATOM 565 C C . SER A 1 69 ? 1.838 -5.964 13.305 1.00 77.19 69 SER A C 1
ATOM 567 O O . SER A 1 69 ? 2.683 -5.571 12.513 1.00 77.19 69 SER A O 1
ATOM 569 N N . GLU A 1 70 ? 1.330 -7.193 13.263 1.00 79.69 70 GLU A N 1
ATOM 570 C CA . GLU A 1 70 ? 1.703 -8.173 12.230 1.00 79.69 70 GLU A CA 1
ATOM 571 C C . GLU A 1 70 ? 1.371 -7.649 10.827 1.00 79.69 70 GLU A C 1
ATOM 573 O O . GLU A 1 70 ? 2.237 -7.610 9.968 1.00 79.69 70 GLU A O 1
ATOM 578 N N . HIS A 1 71 ? 0.188 -7.052 10.660 1.00 79.44 71 HIS A N 1
ATOM 579 C CA . HIS A 1 71 ? -0.204 -6.390 9.411 1.00 79.44 71 HIS A CA 1
ATOM 580 C C . HIS A 1 71 ? 0.683 -5.209 9.001 1.00 79.44 71 HIS A C 1
ATOM 582 O O . HIS A 1 71 ? 0.680 -4.833 7.836 1.00 79.44 71 HIS A O 1
ATOM 588 N N . LEU A 1 72 ? 1.392 -4.577 9.947 1.00 85.19 72 LEU A N 1
ATOM 589 C CA . LEU A 1 72 ? 2.364 -3.550 9.572 1.00 85.19 72 LEU A CA 1
ATOM 590 C C . LEU A 1 72 ? 3.595 -4.212 8.955 1.00 85.19 72 LEU A C 1
ATOM 592 O O . LEU A 1 72 ? 4.078 -3.708 7.957 1.00 85.19 72 LEU A O 1
ATOM 596 N N . ALA A 1 73 ? 4.055 -5.338 9.508 1.00 83.00 73 ALA A N 1
ATOM 597 C CA . ALA A 1 73 ? 5.186 -6.071 8.948 1.00 83.00 73 ALA A CA 1
ATOM 598 C C . ALA A 1 73 ? 4.878 -6.576 7.529 1.00 83.00 73 ALA A C 1
ATOM 600 O O . ALA A 1 73 ? 5.684 -6.379 6.636 1.00 83.00 73 ALA A O 1
ATOM 601 N N . GLU A 1 74 ? 3.682 -7.120 7.284 1.00 83.56 74 GLU A N 1
ATOM 602 C CA . GLU A 1 74 ? 3.254 -7.511 5.926 1.00 83.56 74 GLU A CA 1
ATOM 603 C C . GLU A 1 74 ? 3.199 -6.311 4.965 1.00 83.56 74 GLU A C 1
ATOM 605 O O . GLU A 1 74 ? 3.532 -6.418 3.786 1.00 83.56 74 GLU A O 1
ATOM 610 N N . PHE A 1 75 ? 2.765 -5.153 5.468 1.00 85.19 75 PHE A N 1
ATOM 611 C CA . PHE A 1 75 ? 2.723 -3.916 4.696 1.00 85.19 75 PHE A CA 1
ATOM 612 C C . PHE A 1 75 ? 4.124 -3.367 4.399 1.00 85.19 75 PHE A C 1
ATOM 614 O O . PHE A 1 75 ? 4.336 -2.843 3.312 1.00 85.19 75 PHE A O 1
ATOM 621 N N . GLU A 1 76 ? 5.063 -3.493 5.339 1.00 87.06 76 GLU A N 1
ATOM 622 C CA . GLU A 1 76 ? 6.480 -3.152 5.166 1.00 87.06 76 GLU A CA 1
ATOM 623 C C . GLU A 1 76 ? 7.156 -4.095 4.159 1.00 87.06 76 GLU A C 1
ATOM 625 O O . GLU A 1 76 ? 7.799 -3.608 3.235 1.00 87.06 76 GLU A O 1
ATOM 630 N N . ASP A 1 77 ? 6.925 -5.408 4.256 1.00 85.06 77 ASP A N 1
ATOM 631 C CA . ASP A 1 77 ? 7.443 -6.403 3.305 1.00 85.06 77 ASP A CA 1
ATOM 632 C C . ASP A 1 77 ? 6.955 -6.111 1.872 1.00 85.06 77 ASP A C 1
ATOM 634 O O . ASP A 1 77 ? 7.726 -6.157 0.915 1.00 85.06 77 ASP A O 1
ATOM 638 N N . ALA A 1 78 ? 5.671 -5.766 1.710 1.00 83.75 78 ALA A N 1
ATOM 639 C CA . ALA A 1 78 ? 5.139 -5.345 0.416 1.00 83.75 78 ALA A CA 1
ATOM 640 C C . ALA A 1 78 ? 5.740 -4.006 -0.042 1.00 83.75 78 ALA A C 1
ATOM 642 O O . ALA A 1 78 ? 6.016 -3.833 -1.226 1.00 83.75 78 ALA A O 1
ATOM 643 N N . ALA A 1 79 ? 5.945 -3.055 0.874 1.00 87.81 79 ALA A N 1
ATOM 644 C CA . ALA A 1 79 ? 6.545 -1.768 0.545 1.00 87.81 79 ALA A CA 1
ATOM 645 C C . ALA A 1 79 ? 7.963 -1.928 -0.010 1.00 87.81 79 ALA A C 1
ATOM 647 O O . ALA A 1 79 ? 8.283 -1.267 -0.992 1.00 87.81 79 ALA A O 1
ATOM 648 N N . GLU A 1 80 ? 8.773 -2.822 0.567 1.00 87.00 80 GLU A N 1
ATOM 649 C CA . GLU A 1 80 ? 10.110 -3.153 0.059 1.00 87.00 80 GLU A CA 1
ATOM 650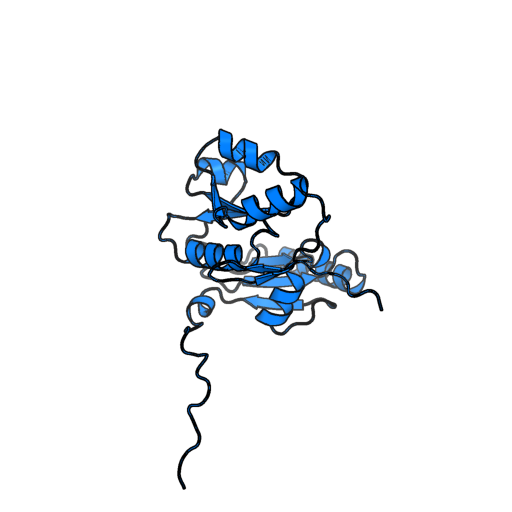 C C . GLU A 1 80 ? 10.050 -3.633 -1.399 1.00 87.00 80 GLU A C 1
ATOM 652 O O . GLU A 1 80 ? 10.729 -3.058 -2.243 1.00 87.00 80 GLU A O 1
ATOM 657 N N . GLU A 1 81 ? 9.152 -4.570 -1.729 1.00 83.50 81 GLU A N 1
ATOM 658 C CA . GLU A 1 81 ? 9.036 -5.136 -3.087 1.00 83.50 81 GLU A CA 1
ATOM 659 C C . GLU A 1 81 ? 8.683 -4.090 -4.163 1.00 83.50 81 GLU A C 1
ATOM 661 O O . GLU A 1 81 ? 9.054 -4.235 -5.333 1.00 83.50 81 GLU A O 1
ATOM 666 N N . PHE A 1 82 ? 7.957 -3.034 -3.788 1.00 83.81 82 PHE A N 1
ATOM 667 C CA . PHE A 1 82 ? 7.535 -1.973 -4.707 1.00 83.81 82 PHE A CA 1
ATOM 668 C C . PHE A 1 82 ? 8.346 -0.680 -4.568 1.00 83.81 82 PHE A C 1
ATOM 670 O O . PHE A 1 82 ? 8.052 0.296 -5.268 1.00 83.81 82 PHE A O 1
ATOM 677 N N . HIS A 1 83 ? 9.365 -0.643 -3.710 1.00 85.81 83 HIS A N 1
ATOM 678 C CA . HIS A 1 83 ? 10.179 0.547 -3.491 1.00 85.81 83 HIS A CA 1
ATOM 679 C C . HIS A 1 83 ? 11.180 0.762 -4.640 1.00 85.81 83 HIS A C 1
ATOM 681 O O . HIS A 1 83 ? 11.835 -0.180 -5.083 1.00 85.81 83 HIS A O 1
ATOM 687 N N . PRO A 1 84 ? 11.365 1.990 -5.162 1.00 88.50 84 PRO A N 1
ATOM 688 C CA . PRO A 1 84 ? 10.648 3.240 -4.883 1.00 88.50 84 PRO A CA 1
ATOM 689 C C . PRO A 1 84 ? 9.507 3.522 -5.875 1.00 88.50 84 PRO A C 1
ATOM 691 O O . PRO A 1 84 ? 9.048 4.658 -5.994 1.00 88.50 84 PRO A O 1
ATOM 694 N N . ALA A 1 85 ? 9.076 2.527 -6.653 1.00 82.56 85 ALA A N 1
ATOM 695 C CA . ALA A 1 85 ? 8.058 2.705 -7.685 1.00 82.56 85 ALA A CA 1
ATOM 696 C C . ALA A 1 85 ? 6.687 3.117 -7.114 1.00 82.56 85 ALA A C 1
ATOM 698 O O . ALA A 1 85 ? 5.911 3.779 -7.806 1.00 82.56 85 ALA A O 1
ATOM 699 N N . MET A 1 86 ? 6.386 2.747 -5.866 1.00 85.06 86 MET A N 1
ATOM 700 C CA . MET A 1 86 ? 5.156 3.113 -5.166 1.00 85.06 86 MET A CA 1
ATOM 701 C C . MET A 1 86 ? 5.461 3.625 -3.758 1.00 85.06 86 MET A C 1
ATOM 703 O O . MET A 1 86 ? 6.299 3.068 -3.057 1.00 85.06 86 MET A O 1
ATOM 707 N N . LYS A 1 87 ? 4.758 4.679 -3.325 1.00 86.69 87 LYS A N 1
ATOM 708 C CA . LYS A 1 87 ? 4.980 5.300 -2.011 1.00 86.69 87 LYS A CA 1
ATOM 709 C C . LYS A 1 87 ? 4.054 4.715 -0.955 1.00 86.69 87 LYS A C 1
ATOM 711 O O . LYS A 1 87 ? 2.834 4.884 -1.045 1.00 86.69 87 LYS A O 1
ATOM 716 N N . PHE A 1 88 ? 4.616 4.075 0.064 1.00 92.44 88 PHE A N 1
ATOM 717 C CA . PHE A 1 88 ? 3.844 3.509 1.165 1.00 92.44 88 PHE A CA 1
ATOM 718 C C . PHE A 1 88 ? 3.847 4.454 2.364 1.00 92.44 88 PHE A C 1
ATOM 720 O O . PHE A 1 88 ? 4.872 4.990 2.773 1.00 92.44 88 PHE A O 1
ATOM 727 N N . PHE A 1 89 ? 2.668 4.645 2.947 1.00 94.88 89 PHE A N 1
ATOM 728 C CA . PHE A 1 89 ? 2.460 5.457 4.134 1.00 94.88 89 PHE A CA 1
ATOM 729 C C . PHE A 1 89 ? 1.757 4.646 5.216 1.00 94.88 89 PHE A C 1
ATOM 731 O O . PHE A 1 89 ? 0.845 3.867 4.945 1.00 94.88 89 PHE A O 1
ATOM 738 N N . ALA A 1 90 ? 2.110 4.880 6.469 1.00 94.56 90 ALA A N 1
ATOM 739 C CA . ALA A 1 90 ? 1.445 4.263 7.606 1.00 94.56 90 ALA A CA 1
ATOM 740 C C . ALA A 1 90 ? 1.076 5.319 8.646 1.00 94.56 90 ALA A C 1
ATOM 742 O O . ALA A 1 90 ? 1.738 6.338 8.802 1.00 94.56 90 ALA A O 1
ATOM 743 N N . THR A 1 91 ? 0.001 5.100 9.394 1.00 93.50 91 THR A N 1
ATOM 744 C CA . THR A 1 91 ? -0.310 5.919 10.569 1.00 93.50 91 THR A CA 1
ATOM 745 C C . THR A 1 91 ? -0.729 5.043 11.732 1.00 93.50 91 THR A C 1
ATOM 747 O O . THR A 1 91 ? -1.317 3.977 11.549 1.00 93.50 91 THR A O 1
ATOM 750 N N . PHE A 1 92 ? -0.465 5.528 12.942 1.00 92.50 92 PHE A N 1
ATOM 751 C CA . PHE A 1 92 ? -1.040 4.999 14.178 1.00 92.50 92 PHE A CA 1
ATOM 752 C C . PHE A 1 92 ? -2.041 5.987 14.811 1.00 92.50 92 PHE A C 1
ATOM 754 O O . PHE A 1 92 ? -2.697 5.664 15.807 1.00 92.50 92 PHE A O 1
ATOM 761 N N . ASP A 1 93 ? -2.183 7.205 14.264 1.00 92.25 93 ASP A N 1
ATOM 762 C CA . ASP A 1 93 ? -3.078 8.231 14.806 1.00 92.25 93 ASP A CA 1
ATOM 763 C C . ASP A 1 93 ? -4.492 8.084 14.228 1.00 92.25 93 ASP A C 1
ATOM 765 O O . ASP A 1 93 ? -4.781 8.444 13.085 1.00 92.25 93 ASP A O 1
ATOM 769 N N . ALA A 1 94 ? -5.426 7.661 15.081 1.00 89.25 94 ALA A N 1
ATOM 770 C CA . ALA A 1 94 ? -6.849 7.561 14.761 1.00 89.25 94 ALA A CA 1
ATOM 771 C C . ALA A 1 94 ? -7.461 8.861 14.192 1.00 89.25 94 ALA A C 1
ATOM 773 O O . ALA A 1 94 ? -8.474 8.824 13.494 1.00 89.25 94 ALA A O 1
ATOM 774 N N . LYS A 1 95 ? -6.900 10.040 14.497 1.00 91.44 95 LYS A N 1
ATOM 775 C CA . LYS A 1 95 ? -7.350 11.316 13.918 1.00 91.44 95 LYS A CA 1
ATOM 776 C C . LYS A 1 95 ? -6.913 11.473 12.471 1.00 91.44 95 LYS A C 1
ATOM 778 O O . LYS A 1 95 ? -7.685 12.040 11.702 1.00 91.44 95 LYS A O 1
ATOM 783 N N . ILE A 1 96 ? -5.702 11.039 12.133 1.00 90.56 96 ILE A N 1
ATOM 784 C CA . ILE A 1 96 ? -5.181 11.065 10.763 1.00 90.56 96 ILE A CA 1
ATOM 785 C C . ILE A 1 96 ? -5.937 10.029 9.941 1.00 90.56 96 ILE A C 1
ATOM 787 O O . ILE A 1 96 ? -6.538 10.398 8.935 1.00 90.56 96 ILE A O 1
ATOM 791 N N . ALA A 1 97 ? -6.059 8.802 10.456 1.00 87.00 97 ALA A N 1
ATOM 792 C CA . ALA A 1 97 ? -6.876 7.752 9.854 1.00 87.00 97 ALA A CA 1
ATOM 793 C C . ALA A 1 97 ? -8.300 8.238 9.550 1.00 87.00 97 ALA A C 1
ATOM 795 O O . ALA A 1 97 ? -8.773 8.135 8.426 1.00 87.00 97 ALA A O 1
ATOM 796 N N . LYS A 1 98 ? -8.955 8.901 10.512 1.00 83.69 98 LYS A N 1
ATOM 797 C CA . LYS A 1 98 ? -10.295 9.465 10.308 1.00 83.69 98 LYS A CA 1
ATOM 798 C C . LYS A 1 98 ? -10.363 10.556 9.231 1.00 83.69 98 LYS A C 1
ATOM 800 O O . LYS A 1 98 ? -11.414 10.726 8.622 1.00 83.69 98 LYS A O 1
ATOM 805 N N . LYS A 1 99 ? -9.309 11.353 9.036 1.00 88.94 99 LYS A N 1
ATOM 806 C CA . LYS A 1 99 ? -9.276 12.377 7.973 1.00 88.94 99 LYS A CA 1
ATOM 807 C C . LYS A 1 99 ? -9.123 11.748 6.590 1.00 88.94 99 LYS A C 1
ATOM 809 O O . LYS A 1 99 ? -9.664 12.295 5.638 1.00 88.94 99 LYS A O 1
ATOM 814 N N . LEU A 1 100 ? -8.425 10.618 6.528 1.00 83.88 100 LEU A N 1
ATOM 815 C CA . LEU A 1 100 ? -8.205 9.809 5.332 1.00 83.88 100 LEU A CA 1
ATOM 816 C C . LEU A 1 100 ? -9.299 8.749 5.103 1.00 83.88 100 LEU A C 1
ATOM 818 O O . LEU A 1 100 ? -9.200 7.978 4.160 1.00 83.88 100 LEU A O 1
ATOM 822 N N . ASP A 1 101 ? -10.328 8.715 5.957 1.00 82.75 101 ASP A N 1
ATOM 823 C CA . ASP A 1 101 ? -11.404 7.711 5.960 1.00 82.75 101 ASP A CA 1
ATOM 824 C C . ASP A 1 101 ? -10.907 6.251 6.040 1.00 82.75 101 ASP A C 1
ATOM 826 O O . ASP A 1 101 ? -11.518 5.329 5.507 1.00 82.75 101 ASP A O 1
ATOM 830 N N . LEU A 1 102 ? -9.791 6.036 6.744 1.00 79.75 102 LEU A N 1
ATOM 831 C CA . LEU A 1 102 ? -9.184 4.719 6.937 1.00 79.75 102 LEU A CA 1
ATOM 832 C C . LEU A 1 102 ? -9.824 3.972 8.107 1.00 79.75 102 LEU A C 1
ATOM 834 O O . LEU A 1 102 ? -10.084 4.539 9.177 1.00 79.75 102 LEU A O 1
ATOM 838 N N . LYS A 1 103 ? -10.002 2.664 7.924 1.00 76.88 103 LYS A N 1
ATOM 839 C CA . LYS A 1 103 ? -10.341 1.724 8.995 1.00 76.88 103 LYS A CA 1
ATOM 840 C C . LYS A 1 103 ? -9.071 1.095 9.562 1.00 76.88 103 LYS A C 1
ATOM 842 O O . LYS A 1 103 ? -8.079 0.959 8.859 1.00 76.88 103 LYS A O 1
ATOM 847 N N . MET A 1 104 ? -9.096 0.777 10.856 1.00 74.94 104 MET A N 1
ATOM 848 C CA . MET A 1 104 ? -7.963 0.137 11.522 1.00 74.94 104 MET A CA 1
ATOM 849 C C . MET A 1 104 ? -7.906 -1.326 11.110 1.00 74.94 104 MET A C 1
ATOM 851 O O . MET A 1 104 ? -8.920 -2.009 11.230 1.00 74.94 104 MET A O 1
ATOM 855 N N . ASN A 1 105 ? -6.726 -1.805 10.730 1.00 64.50 105 ASN A N 1
ATOM 856 C CA . ASN A 1 105 ? -6.493 -3.216 10.422 1.00 64.50 105 ASN A CA 1
ATOM 857 C C . ASN A 1 105 ? -6.405 -4.078 11.704 1.00 64.50 105 ASN A C 1
ATOM 859 O O . ASN A 1 105 ? -5.512 -4.902 11.832 1.00 64.50 105 ASN A O 1
ATOM 863 N N . GLU A 1 106 ? -7.261 -3.848 12.708 1.00 53.38 106 GLU A N 1
ATOM 864 C CA . GLU A 1 106 ? -7.384 -4.755 13.859 1.00 53.38 106 GLU A CA 1
ATOM 865 C C . GLU A 1 106 ? -8.532 -5.736 13.613 1.00 53.38 106 GLU A C 1
ATOM 867 O O . GLU A 1 106 ? -9.589 -5.295 13.177 1.00 53.38 106 GLU A O 1
ATOM 872 N N . GLU A 1 107 ? -8.289 -7.010 13.947 1.00 50.16 107 GLU A N 1
ATOM 873 C CA . GLU A 1 107 ? -9.131 -8.230 14.031 1.00 50.16 107 GLU A CA 1
ATOM 874 C C . GLU A 1 107 ? -10.683 -8.133 13.986 1.00 50.16 107 GLU A C 1
ATOM 876 O O . GLU A 1 107 ? -11.330 -9.138 13.725 1.00 50.16 107 GLU A O 1
ATOM 881 N N . ASP A 1 108 ? -11.333 -6.989 14.196 1.00 44.03 108 ASP A N 1
ATOM 882 C CA . ASP A 1 108 ? -12.793 -6.881 14.352 1.00 44.03 108 ASP A CA 1
ATOM 883 C C . ASP A 1 108 ? -13.615 -6.792 13.039 1.00 44.03 108 ASP A C 1
ATOM 885 O O . ASP A 1 108 ? -14.837 -6.710 13.125 1.00 44.03 108 ASP A O 1
ATOM 889 N N . ASP A 1 109 ? -13.008 -6.833 11.845 1.00 45.06 109 ASP A N 1
ATOM 890 C CA . ASP A 1 109 ? -13.743 -6.945 10.556 1.00 45.06 109 ASP A CA 1
ATOM 891 C C . ASP A 1 109 ? -13.141 -8.006 9.599 1.00 45.06 109 ASP A C 1
ATOM 893 O O . ASP A 1 109 ? -13.622 -8.149 8.476 1.00 45.06 109 ASP A O 1
ATOM 897 N N . ILE A 1 110 ? -12.103 -8.742 10.030 1.00 44.09 110 ILE A N 1
ATOM 898 C CA . ILE A 1 110 ? -11.401 -9.756 9.214 1.00 44.09 110 ILE A CA 1
ATOM 899 C C . ILE A 1 110 ? -11.491 -11.173 9.826 1.00 44.09 110 ILE A C 1
ATOM 901 O O . ILE A 1 110 ? -10.886 -12.127 9.344 1.00 44.09 110 ILE A O 1
ATOM 905 N N . ASP A 1 111 ? -12.323 -11.364 10.852 1.00 44.53 111 ASP A N 1
ATOM 906 C CA . ASP A 1 111 ? -12.831 -12.695 11.210 1.00 44.53 111 ASP A CA 1
ATOM 907 C C . ASP A 1 111 ? -13.918 -13.103 10.187 1.00 44.53 111 ASP A C 1
ATOM 909 O O . ASP A 1 111 ? -15.093 -13.272 10.518 1.00 44.53 111 ASP A O 1
ATOM 913 N N . GLY A 1 112 ? -13.547 -13.195 8.908 1.00 51.56 112 GLY A N 1
ATOM 914 C CA . GLY A 1 112 ? -14.476 -13.457 7.814 1.00 51.56 112 GLY A CA 1
ATOM 915 C C . GLY A 1 112 ? -13.784 -13.721 6.479 1.00 51.56 112 GLY A C 1
ATOM 916 O O . GLY A 1 112 ? -12.738 -13.161 6.166 1.00 51.56 112 GLY A O 1
ATOM 917 N N . GLU A 1 113 ? -14.389 -14.593 5.677 1.00 54.44 113 GLU A N 1
ATOM 918 C CA . GLU A 1 113 ? -13.983 -14.857 4.297 1.00 54.44 113 GLU A CA 1
ATOM 919 C C . GLU A 1 113 ? -14.193 -13.581 3.456 1.00 54.44 113 GLU A C 1
ATOM 921 O O . GLU A 1 113 ? -15.330 -13.178 3.201 1.00 54.44 113 GLU A O 1
ATOM 926 N N . HIS A 1 114 ? -13.112 -12.933 3.011 1.00 66.88 114 HIS A N 1
ATOM 927 C CA . HIS A 1 114 ? -13.213 -11.796 2.096 1.00 66.88 114 HIS A CA 1
ATOM 928 C C . HIS A 1 114 ? -13.267 -12.291 0.657 1.00 66.88 114 HIS A C 1
ATOM 930 O O . HIS A 1 114 ? -12.436 -13.087 0.219 1.00 66.88 114 HIS A O 1
ATOM 936 N N . ILE A 1 115 ? -14.242 -11.799 -0.103 1.00 77.50 115 ILE A N 1
ATOM 937 C CA . ILE A 1 115 ? -14.348 -12.100 -1.526 1.00 77.50 115 ILE A CA 1
ATOM 938 C C . ILE A 1 115 ? -13.609 -11.006 -2.287 1.00 77.50 115 ILE A C 1
ATOM 940 O O . ILE A 1 115 ? -14.053 -9.859 -2.318 1.00 77.50 115 ILE A O 1
ATOM 944 N N . LEU A 1 116 ? -12.489 -11.364 -2.902 1.00 84.12 116 LEU A N 1
ATOM 945 C CA . LEU A 1 116 ? -11.737 -10.486 -3.784 1.00 84.12 116 LEU A CA 1
ATOM 946 C C . LEU A 1 116 ? -12.212 -10.701 -5.218 1.00 84.12 116 LEU A C 1
ATOM 948 O O . LEU A 1 116 ? -12.252 -11.836 -5.694 1.00 84.12 116 LEU A O 1
ATOM 952 N N . ALA A 1 117 ? -12.577 -9.627 -5.905 1.00 87.31 117 ALA A N 1
ATOM 953 C CA . ALA A 1 117 ? -13.012 -9.666 -7.290 1.00 87.31 117 ALA A CA 1
ATOM 954 C C . ALA A 1 117 ? -12.188 -8.698 -8.139 1.00 87.31 117 ALA A C 1
ATOM 956 O O . ALA A 1 117 ? -12.157 -7.503 -7.858 1.00 87.31 117 ALA A O 1
ATOM 957 N N . PHE A 1 118 ? -11.565 -9.209 -9.196 1.00 89.19 118 PHE A N 1
ATOM 958 C CA . PHE A 1 118 ? -10.845 -8.408 -10.180 1.00 89.19 118 PHE A CA 1
ATOM 959 C C . PHE A 1 118 ? -11.684 -8.285 -11.444 1.00 89.19 118 PHE A C 1
ATOM 961 O O . PHE A 1 118 ? -12.123 -9.301 -11.988 1.00 89.19 118 PHE A O 1
ATOM 968 N N . ALA A 1 119 ? -11.931 -7.061 -11.901 1.00 91.06 119 ALA A N 1
ATOM 969 C CA . ALA A 1 119 ? -12.644 -6.821 -13.152 1.00 91.06 119 ALA A CA 1
ATOM 970 C C . ALA A 1 119 ? -12.372 -5.412 -13.670 1.00 91.06 119 ALA A C 1
ATOM 972 O O . ALA A 1 119 ? -12.565 -4.457 -12.919 1.00 91.06 119 ALA A O 1
ATOM 973 N N . GLU A 1 120 ? -12.007 -5.297 -14.943 1.00 90.50 120 GLU A N 1
ATOM 974 C CA . GLU A 1 120 ? -11.871 -4.011 -15.627 1.00 90.50 120 GLU A CA 1
ATOM 975 C C . GLU A 1 120 ? -13.260 -3.430 -15.926 1.00 90.50 120 GLU A C 1
ATOM 977 O O . GLU A 1 120 ? -14.051 -4.033 -16.654 1.00 90.50 120 GLU A O 1
ATOM 982 N N . GLU A 1 121 ? -13.594 -2.246 -15.401 1.00 86.19 121 GLU A N 1
ATOM 983 C CA . GLU A 1 121 ? -14.869 -1.585 -15.740 1.00 86.19 121 GLU A CA 1
ATOM 984 C C . GLU A 1 121 ? -14.903 -1.173 -17.225 1.00 86.19 121 GLU A C 1
ATOM 986 O O . GLU A 1 121 ? -15.971 -1.038 -17.835 1.00 86.19 121 GLU A O 1
ATOM 991 N N . SER A 1 122 ? -13.723 -0.953 -17.808 1.00 87.19 122 SER A N 1
ATOM 992 C CA . SER A 1 122 ? -13.550 -0.495 -19.183 1.00 87.19 122 SER A CA 1
ATOM 993 C C . SER A 1 122 ? -13.796 -1.600 -20.227 1.00 87.19 122 SER A C 1
ATOM 995 O O . SER A 1 122 ? -14.224 -1.296 -21.352 1.00 87.19 122 SER A O 1
ATOM 997 N N . ASP A 1 123 ? -13.599 -2.866 -19.849 1.00 90.81 123 ASP A N 1
ATOM 998 C CA . ASP A 1 123 ? -13.830 -4.042 -20.685 1.00 90.81 123 ASP A CA 1
ATOM 999 C C . ASP A 1 123 ? -15.305 -4.508 -20.625 1.00 90.81 123 ASP A C 1
ATOM 1001 O O . ASP A 1 123 ? -15.918 -4.514 -19.555 1.00 90.81 123 ASP A O 1
ATOM 1005 N N . PRO A 1 124 ? -15.935 -4.906 -21.753 1.00 92.31 124 PRO A N 1
ATOM 1006 C CA . PRO A 1 124 ? -17.325 -5.361 -21.750 1.00 92.31 124 PRO A CA 1
ATOM 1007 C C . PRO A 1 124 ? -17.608 -6.564 -20.842 1.00 92.31 124 PRO A C 1
ATOM 1009 O O . PRO A 1 124 ? -18.687 -6.610 -20.246 1.00 92.31 124 PRO A O 1
ATOM 1012 N N . ASP A 1 125 ? -16.682 -7.523 -20.758 1.00 90.31 125 ASP A N 1
ATOM 1013 C CA . ASP A 1 125 ? -16.843 -8.722 -19.936 1.00 90.31 125 ASP A CA 1
ATOM 1014 C C . ASP A 1 125 ? -16.639 -8.368 -18.448 1.00 90.31 125 ASP A C 1
ATOM 1016 O O . ASP A 1 125 ? -17.394 -8.835 -17.588 1.00 90.31 125 ASP A O 1
ATOM 1020 N N . GLY A 1 126 ? -15.693 -7.472 -18.141 1.00 87.12 126 GLY A N 1
ATOM 1021 C CA . GLY A 1 126 ? -15.491 -6.927 -16.793 1.00 87.12 126 GLY A CA 1
ATOM 1022 C C . GLY A 1 126 ? -16.660 -6.079 -16.285 1.00 87.12 126 GLY A C 1
ATOM 1023 O O . GLY A 1 126 ? -17.122 -6.278 -15.158 1.00 87.12 126 GLY A O 1
ATOM 1024 N N . PHE A 1 127 ? -17.240 -5.230 -17.135 1.00 85.00 127 PHE A N 1
ATOM 1025 C CA . PHE A 1 127 ? -18.435 -4.454 -16.799 1.00 85.00 127 PHE A CA 1
ATOM 1026 C C . PHE A 1 127 ? -19.650 -5.346 -16.495 1.00 85.00 127 PHE A C 1
ATOM 1028 O O . PHE A 1 127 ? -20.368 -5.105 -15.521 1.00 85.00 127 PHE A O 1
ATOM 1035 N N . GLU A 1 128 ? -19.900 -6.387 -17.304 1.00 90.38 128 GLU A N 1
ATOM 1036 C CA . GLU A 1 128 ? -20.998 -7.334 -17.047 1.00 90.38 128 GLU A CA 1
ATOM 1037 C C . GLU A 1 128 ? -20.808 -8.044 -15.701 1.00 90.38 128 GLU A C 1
ATOM 1039 O O . GLU A 1 128 ? -21.759 -8.182 -14.927 1.00 90.38 128 GLU A O 1
ATOM 1044 N N . PHE A 1 129 ? -19.574 -8.436 -15.387 1.00 89.31 129 PHE A N 1
ATOM 1045 C CA . PHE A 1 129 ? -19.245 -9.066 -14.117 1.00 89.31 129 PHE A CA 1
ATOM 1046 C C . PHE A 1 129 ? -19.424 -8.123 -12.916 1.00 89.31 129 PHE A C 1
ATOM 1048 O O . PHE A 1 129 ? -20.012 -8.515 -11.905 1.00 89.31 129 PHE A O 1
ATOM 1055 N N . LEU A 1 130 ? -19.003 -6.863 -13.037 1.00 82.31 130 LEU A N 1
ATOM 1056 C CA . LEU A 1 130 ? -19.171 -5.848 -11.997 1.00 82.31 130 LEU A CA 1
ATOM 1057 C C . LEU A 1 130 ? -20.648 -5.594 -11.660 1.00 82.31 130 LEU A C 1
ATOM 1059 O O . LEU A 1 130 ? -21.007 -5.471 -10.487 1.00 82.31 130 LEU A O 1
ATOM 1063 N N . GLU A 1 131 ? -21.524 -5.536 -12.663 1.00 84.94 131 GLU A N 1
ATOM 1064 C CA . GLU A 1 131 ? -22.963 -5.366 -12.427 1.00 84.94 131 GLU A CA 1
ATOM 1065 C C . GLU A 1 131 ? -23.559 -6.555 -11.654 1.00 84.94 131 GLU A C 1
ATOM 1067 O O . GLU A 1 131 ? -24.395 -6.355 -10.771 1.00 84.94 131 GLU A O 1
ATOM 1072 N N . ILE A 1 132 ? -23.071 -7.777 -11.901 1.00 86.31 132 ILE A N 1
ATOM 1073 C CA . ILE A 1 132 ? -23.456 -8.964 -11.121 1.00 86.31 132 ILE A CA 1
ATOM 1074 C C . ILE A 1 132 ? -22.983 -8.834 -9.667 1.00 86.31 132 ILE A C 1
ATOM 1076 O O . ILE A 1 132 ? -23.751 -9.124 -8.751 1.00 86.31 132 ILE A O 1
ATOM 1080 N N . LEU A 1 133 ? -21.750 -8.375 -9.422 1.00 84.81 133 LEU A N 1
ATOM 1081 C CA . LEU A 1 133 ? -21.239 -8.172 -8.058 1.00 84.81 133 LEU A CA 1
ATOM 1082 C C . LEU A 1 133 ? -22.059 -7.140 -7.281 1.00 84.81 133 LEU A C 1
ATOM 1084 O O . LEU A 1 133 ? -22.329 -7.344 -6.096 1.00 84.81 133 LEU A O 1
ATOM 1088 N N . LYS A 1 134 ? -22.495 -6.060 -7.941 1.00 79.44 134 LYS A N 1
ATOM 1089 C CA . LYS A 1 134 ? -23.389 -5.061 -7.337 1.00 79.44 134 LYS A CA 1
ATOM 1090 C C . LYS A 1 134 ? -24.730 -5.678 -6.951 1.00 79.44 134 LYS A C 1
ATOM 1092 O O . LYS A 1 134 ? -25.177 -5.460 -5.831 1.00 79.44 134 LYS A O 1
ATOM 1097 N N . GLU A 1 135 ? -25.334 -6.484 -7.825 1.00 82.94 135 GLU A N 1
ATOM 1098 C CA . GLU A 1 135 ? -26.582 -7.198 -7.518 1.00 82.94 135 GLU A CA 1
ATOM 1099 C C . GLU A 1 135 ? -26.397 -8.158 -6.329 1.00 82.94 135 GLU A C 1
ATOM 1101 O O . GLU A 1 135 ? -27.209 -8.166 -5.405 1.00 82.94 135 GLU A O 1
ATOM 1106 N N . VAL A 1 136 ? -25.283 -8.899 -6.282 1.00 81.94 136 VAL A N 1
ATOM 1107 C CA . VAL A 1 136 ? -24.947 -9.778 -5.149 1.00 81.94 136 VAL A CA 1
ATOM 1108 C C . VAL A 1 136 ? -24.789 -8.980 -3.853 1.00 81.94 136 VAL A C 1
ATOM 1110 O O . VAL A 1 136 ? -25.310 -9.400 -2.819 1.00 81.94 136 VAL A O 1
ATOM 1113 N N . ALA A 1 137 ? -24.103 -7.839 -3.883 1.00 75.56 137 ALA A N 1
ATOM 1114 C CA . ALA A 1 137 ? -23.936 -6.985 -2.712 1.00 75.56 137 ALA A CA 1
ATOM 1115 C C . ALA A 1 137 ? -25.276 -6.386 -2.241 1.00 75.56 137 ALA A C 1
ATOM 1117 O O . ALA A 1 137 ? -25.551 -6.371 -1.041 1.00 75.56 137 ALA A O 1
ATOM 1118 N N . GLU A 1 138 ? -26.133 -5.944 -3.169 1.00 78.75 138 GLU A N 1
ATOM 1119 C CA . GLU A 1 138 ? -27.466 -5.399 -2.876 1.00 78.75 138 GLU A CA 1
ATOM 1120 C C . GLU A 1 138 ? -28.420 -6.448 -2.282 1.00 78.75 138 GLU A C 1
ATOM 1122 O O . GLU A 1 138 ? -29.159 -6.148 -1.342 1.00 78.75 138 GLU A O 1
ATOM 1127 N N . ASP A 1 139 ? -28.383 -7.687 -2.772 1.00 81.94 139 ASP A N 1
ATOM 1128 C CA . ASP A 1 139 ? -29.237 -8.774 -2.276 1.00 81.94 139 ASP A CA 1
ATOM 1129 C C . ASP A 1 139 ? -28.791 -9.322 -0.910 1.00 81.94 139 ASP A C 1
ATOM 1131 O O . ASP A 1 139 ? -29.568 -9.988 -0.216 1.00 81.94 139 ASP A O 1
ATOM 1135 N N . ASN A 1 140 ? -27.550 -9.041 -0.502 1.00 78.25 140 ASN A N 1
ATOM 1136 C CA . ASN A 1 140 ? -26.943 -9.575 0.716 1.00 78.25 140 ASN A CA 1
ATOM 1137 C C . ASN A 1 140 ? -26.548 -8.489 1.731 1.00 78.25 140 ASN A C 1
ATOM 1139 O O . ASN A 1 140 ? -25.766 -8.766 2.637 1.00 78.25 140 ASN A O 1
ATOM 1143 N N . THR A 1 141 ? -27.135 -7.287 1.664 1.00 73.81 141 THR A N 1
ATOM 1144 C CA . THR A 1 141 ? -26.820 -6.176 2.591 1.00 73.81 141 THR A CA 1
ATOM 1145 C C . THR A 1 141 ? -27.056 -6.490 4.072 1.00 73.81 141 THR A C 1
ATOM 1147 O O . THR A 1 141 ? -26.530 -5.799 4.940 1.00 73.81 141 THR A O 1
ATOM 1150 N N . ASP A 1 142 ? -27.883 -7.496 4.373 1.00 78.38 142 ASP A N 1
ATOM 1151 C CA . ASP A 1 142 ? -28.190 -7.931 5.740 1.00 78.38 142 ASP A CA 1
ATOM 1152 C C . ASP A 1 142 ? -27.215 -9.003 6.269 1.00 78.38 142 ASP A C 1
ATOM 1154 O O . ASP A 1 142 ? -27.349 -9.422 7.422 1.00 78.38 142 ASP A O 1
ATOM 1158 N N . ASN A 1 143 ? -26.270 -9.478 5.446 1.00 72.62 143 ASN A N 1
ATOM 1159 C CA . ASN A 1 143 ? -25.274 -10.469 5.840 1.00 72.62 143 ASN A CA 1
ATOM 1160 C C . ASN A 1 143 ? -23.984 -9.772 6.317 1.00 72.62 143 ASN A C 1
ATOM 1162 O O . ASN A 1 143 ? -23.215 -9.310 5.476 1.00 72.62 143 ASN A O 1
ATOM 1166 N N . PRO A 1 144 ? -23.726 -9.695 7.637 1.00 66.62 144 PRO A N 1
ATOM 1167 C CA . PRO A 1 144 ? -22.525 -9.044 8.159 1.00 66.62 144 PRO A CA 1
ATOM 1168 C C . PRO A 1 144 ? -21.232 -9.797 7.817 1.00 66.62 144 PRO A C 1
ATOM 1170 O O . PRO A 1 144 ? -20.169 -9.194 7.885 1.00 66.62 144 PRO A O 1
ATOM 1173 N N . ASP A 1 145 ? -21.325 -11.074 7.433 1.00 67.19 145 ASP A N 1
ATOM 1174 C CA . ASP A 1 145 ? -20.171 -11.930 7.143 1.00 67.19 145 ASP A CA 1
ATOM 1175 C C . ASP A 1 145 ? -19.751 -11.860 5.659 1.00 67.19 145 ASP A C 1
ATOM 1177 O O . ASP A 1 145 ? -18.785 -12.502 5.259 1.00 67.19 145 ASP A O 1
ATOM 1181 N N . LEU A 1 146 ? -20.492 -11.126 4.814 1.00 69.38 146 LEU A N 1
ATOM 1182 C CA . LEU A 1 146 ? -20.184 -10.976 3.392 1.00 69.38 146 LEU A CA 1
ATOM 1183 C C . LEU A 1 146 ? -19.542 -9.614 3.120 1.00 69.38 146 LEU A C 1
ATOM 1185 O O . LEU A 1 146 ? -20.207 -8.580 3.173 1.00 69.38 146 LEU A O 1
ATOM 1189 N N . SER A 1 147 ? -18.268 -9.636 2.738 1.00 72.00 147 SER A N 1
ATOM 1190 C CA . SER A 1 147 ? -17.524 -8.457 2.299 1.00 72.00 147 SER A CA 1
ATOM 1191 C C . SER A 1 147 ? -16.888 -8.734 0.939 1.00 72.00 147 SER A C 1
ATOM 1193 O O . SER A 1 147 ? -16.072 -9.647 0.806 1.00 72.00 147 SER A O 1
ATOM 1195 N N . ILE A 1 148 ? -17.301 -7.975 -0.081 1.00 77.94 148 ILE A N 1
ATOM 1196 C CA . ILE A 1 148 ? -16.762 -8.065 -1.443 1.00 77.94 148 ILE A CA 1
ATOM 1197 C C . ILE A 1 148 ? -15.876 -6.846 -1.685 1.00 77.94 148 ILE A C 1
ATOM 1199 O O . ILE A 1 148 ? -16.343 -5.709 -1.591 1.00 77.94 148 ILE A O 1
ATOM 1203 N N . ILE A 1 149 ? -14.614 -7.091 -2.022 1.00 81.81 149 ILE A N 1
ATOM 1204 C CA . ILE A 1 149 ? -13.651 -6.077 -2.444 1.00 81.81 149 ILE A CA 1
ATOM 1205 C C . ILE A 1 149 ? -13.502 -6.209 -3.957 1.00 81.81 149 ILE A C 1
ATOM 1207 O O . ILE A 1 149 ? -13.043 -7.239 -4.447 1.00 81.81 149 ILE A O 1
ATOM 1211 N N . TRP A 1 150 ? -13.907 -5.176 -4.693 1.00 86.88 150 TRP A N 1
ATOM 1212 C CA . TRP A 1 150 ? -13.675 -5.087 -6.132 1.00 86.88 150 TRP A CA 1
ATOM 1213 C C . TRP A 1 150 ? -12.416 -4.262 -6.406 1.00 86.88 150 TRP A C 1
ATOM 1215 O O . TRP A 1 150 ? -12.246 -3.189 -5.825 1.00 86.88 150 TRP A O 1
ATOM 1225 N N . ILE A 1 151 ? -11.554 -4.779 -7.278 1.00 84.69 151 ILE A N 1
ATOM 1226 C CA . ILE A 1 151 ? -10.341 -4.128 -7.765 1.00 84.69 151 ILE A CA 1
ATOM 1227 C C . ILE A 1 151 ? -10.420 -4.065 -9.291 1.00 84.69 151 ILE A C 1
ATOM 1229 O O . ILE A 1 151 ? -10.634 -5.088 -9.945 1.00 84.69 151 ILE A O 1
ATOM 1233 N N . ASP A 1 152 ? -10.224 -2.874 -9.847 1.00 88.00 152 ASP A N 1
ATOM 1234 C CA . ASP A 1 152 ? -9.976 -2.696 -11.275 1.00 88.00 152 ASP A CA 1
ATOM 1235 C C . ASP A 1 152 ? -8.458 -2.826 -11.537 1.00 88.00 152 ASP A C 1
ATOM 1237 O O . ASP A 1 152 ? -7.684 -2.028 -10.994 1.00 88.00 152 ASP A O 1
ATOM 1241 N N . PRO A 1 153 ? -7.991 -3.838 -12.297 1.00 85.12 153 PRO A N 1
ATOM 1242 C CA . PRO A 1 153 ? -6.574 -4.000 -12.631 1.00 85.12 153 PRO A CA 1
ATOM 1243 C C . PRO A 1 153 ? -5.953 -2.776 -13.325 1.00 85.12 153 PRO A C 1
ATOM 1245 O O . PRO A 1 153 ? -4.772 -2.495 -13.101 1.00 85.12 153 PRO A O 1
ATOM 1248 N N . ASP A 1 154 ? -6.739 -2.020 -14.106 1.00 86.44 154 ASP A N 1
ATOM 1249 C CA . ASP A 1 154 ? -6.274 -0.830 -14.835 1.00 86.44 154 ASP A CA 1
ATOM 1250 C C . ASP A 1 154 ? -5.846 0.308 -13.891 1.00 86.44 154 ASP A C 1
ATOM 1252 O O . ASP A 1 154 ? -4.995 1.128 -14.250 1.00 86.44 154 ASP A O 1
ATOM 1256 N N . ASP A 1 155 ? -6.398 0.355 -12.673 1.00 82.56 155 ASP A N 1
ATOM 1257 C CA . ASP A 1 155 ? -6.035 1.350 -11.656 1.00 82.56 155 ASP A CA 1
ATOM 1258 C C . ASP A 1 155 ? -4.676 1.039 -11.001 1.00 82.56 155 ASP A C 1
ATOM 1260 O O . ASP A 1 155 ? -4.015 1.933 -10.463 1.00 82.56 155 ASP A O 1
ATOM 1264 N N . PHE A 1 156 ? -4.228 -0.221 -11.064 1.00 83.50 156 PHE A N 1
ATOM 1265 C CA . PHE A 1 156 ? -3.013 -0.707 -10.406 1.00 83.50 156 PHE A CA 1
ATOM 1266 C C . PHE A 1 156 ? -2.143 -1.569 -11.337 1.00 83.50 156 PHE A C 1
ATOM 1268 O O . PHE A 1 156 ? -1.778 -2.695 -10.981 1.00 83.50 156 PHE A O 1
ATOM 1275 N N . PRO A 1 157 ? -1.714 -1.051 -12.501 1.00 83.00 157 PRO A N 1
ATOM 1276 C CA . PRO A 1 157 ? -1.019 -1.847 -13.514 1.00 83.00 157 PRO A CA 1
ATOM 1277 C C . PRO A 1 157 ? 0.313 -2.436 -13.018 1.00 83.00 157 PRO A C 1
ATOM 1279 O O . PRO A 1 157 ? 0.770 -3.454 -13.531 1.00 83.00 157 PRO A O 1
ATOM 1282 N N . LEU A 1 158 ? 0.936 -1.824 -12.003 1.00 78.88 158 LEU A N 1
ATOM 1283 C CA . LEU A 1 158 ? 2.169 -2.326 -11.382 1.00 78.88 158 LEU A CA 1
ATOM 1284 C C . LEU A 1 158 ? 1.936 -3.523 -10.446 1.00 78.88 158 LEU A C 1
ATOM 1286 O O . LEU A 1 158 ? 2.853 -4.312 -10.238 1.00 78.88 158 LEU A O 1
ATOM 1290 N N . LEU A 1 159 ? 0.727 -3.672 -9.894 1.00 80.19 159 LEU A N 1
ATOM 1291 C CA . LEU A 1 159 ? 0.370 -4.776 -8.998 1.00 80.19 159 LEU A CA 1
ATOM 1292 C C . LEU A 1 159 ? -0.152 -6.000 -9.758 1.00 80.19 159 LEU A C 1
ATOM 1294 O O . LEU A 1 159 ? -0.127 -7.105 -9.218 1.00 80.19 159 LEU A O 1
ATOM 1298 N N . VAL A 1 160 ? -0.568 -5.832 -11.017 1.00 85.25 160 VAL A N 1
ATOM 1299 C CA . VAL A 1 160 ? -1.088 -6.918 -11.863 1.00 85.25 160 VAL A CA 1
ATOM 1300 C C . VAL A 1 160 ? -0.141 -8.128 -11.912 1.00 85.25 160 VAL A C 1
ATOM 1302 O O . VAL A 1 160 ? -0.580 -9.213 -11.528 1.00 85.25 160 VAL A O 1
ATOM 1305 N N . PRO A 1 161 ? 1.164 -7.991 -12.242 1.00 84.06 161 PRO A N 1
ATOM 1306 C CA . PRO A 1 161 ? 2.066 -9.145 -12.288 1.00 84.06 161 PRO A CA 1
ATOM 1307 C C . PRO A 1 161 ? 2.234 -9.842 -10.932 1.00 84.06 161 PRO A C 1
ATOM 1309 O O . PRO A 1 161 ? 2.445 -11.055 -10.871 1.00 84.06 161 PRO A O 1
ATOM 1312 N N . TYR A 1 162 ? 2.160 -9.075 -9.841 1.00 79.50 162 TYR A N 1
ATOM 1313 C CA . TYR A 1 162 ? 2.231 -9.611 -8.489 1.00 79.50 162 TYR A CA 1
ATOM 1314 C C . TYR A 1 162 ? 0.979 -10.429 -8.163 1.00 79.50 162 TYR A C 1
ATOM 1316 O O . TYR A 1 162 ? 1.100 -11.568 -7.722 1.00 79.50 162 TYR A O 1
ATOM 1324 N N . TRP A 1 163 ? -0.219 -9.904 -8.427 1.00 85.69 163 TRP A N 1
ATOM 1325 C CA . TRP A 1 163 ? -1.472 -10.616 -8.170 1.00 85.69 163 TRP A CA 1
ATOM 1326 C C . TRP A 1 163 ? -1.623 -11.879 -9.015 1.00 85.69 163 TRP A C 1
ATOM 1328 O O . TRP A 1 163 ? -1.990 -12.920 -8.472 1.00 85.69 163 TRP A O 1
ATOM 1338 N N . GLU A 1 164 ? -1.281 -11.828 -10.303 1.00 86.06 164 GLU A N 1
ATOM 1339 C CA . GLU A 1 164 ? -1.288 -13.008 -11.176 1.00 86.06 164 GLU A CA 1
ATOM 1340 C C . GLU A 1 164 ? -0.378 -14.113 -10.638 1.00 86.06 164 GLU A C 1
ATOM 1342 O O . GLU A 1 164 ? -0.768 -15.277 -10.572 1.00 86.06 164 GLU A O 1
ATOM 1347 N N . LYS A 1 165 ? 0.826 -13.748 -10.183 1.00 82.69 165 LYS A N 1
ATOM 1348 C CA . LYS A 1 165 ? 1.791 -14.688 -9.603 1.00 82.69 165 LYS A CA 1
ATOM 1349 C C . LYS A 1 165 ? 1.351 -15.215 -8.235 1.00 82.69 165 LYS A C 1
ATOM 1351 O O . LYS A 1 165 ? 1.535 -16.400 -7.962 1.00 82.69 165 LYS A O 1
ATOM 1356 N N . THR A 1 166 ? 0.824 -14.350 -7.374 1.00 78.38 166 THR A N 1
ATOM 1357 C CA . THR A 1 166 ? 0.450 -14.681 -5.991 1.00 78.38 166 THR A CA 1
ATOM 1358 C C . THR A 1 166 ? -0.795 -15.556 -5.942 1.00 78.38 166 THR A C 1
ATOM 1360 O O . THR A 1 166 ? -0.837 -16.523 -5.182 1.00 78.38 166 THR A O 1
ATOM 1363 N N . PHE A 1 167 ? -1.790 -15.259 -6.777 1.00 83.38 167 PHE A N 1
ATOM 1364 C CA . PHE A 1 167 ? -3.051 -15.995 -6.806 1.00 83.38 167 PHE A CA 1
ATOM 1365 C C . PHE A 1 167 ? -3.112 -17.069 -7.904 1.00 83.38 167 PHE A C 1
ATOM 1367 O O . PHE A 1 167 ? -4.078 -17.830 -7.933 1.00 83.38 167 PHE A O 1
ATOM 1374 N N . ASP A 1 168 ? -2.091 -17.167 -8.768 1.00 87.50 168 ASP A N 1
ATOM 1375 C CA . ASP A 1 168 ? -2.059 -18.052 -9.947 1.00 87.50 168 ASP A CA 1
ATOM 1376 C C . ASP A 1 168 ? -3.292 -17.834 -10.850 1.00 87.50 168 ASP A C 1
ATOM 1378 O O . ASP A 1 168 ? -3.987 -18.772 -11.250 1.00 87.50 168 ASP A O 1
ATOM 1382 N N . ILE A 1 169 ? -3.588 -16.558 -11.121 1.00 89.12 169 ILE A N 1
ATOM 1383 C CA . ILE A 1 169 ? -4.727 -16.092 -11.926 1.00 89.12 169 ILE A CA 1
ATOM 1384 C C . ILE A 1 169 ? -4.256 -15.318 -13.160 1.00 89.12 169 ILE A C 1
ATOM 1386 O O . ILE A 1 169 ? -3.106 -14.903 -13.239 1.00 89.12 169 ILE A O 1
ATOM 1390 N N . ASP A 1 170 ? -5.168 -15.134 -14.111 1.00 89.75 170 ASP A N 1
ATOM 1391 C CA . ASP A 1 170 ? -4.980 -14.332 -15.322 1.00 89.75 170 ASP A CA 1
ATOM 1392 C C . ASP A 1 170 ? -5.902 -13.111 -15.227 1.00 89.75 170 ASP A C 1
ATOM 1394 O O . ASP A 1 170 ? -7.127 -13.277 -15.170 1.00 89.75 170 ASP A O 1
ATOM 1398 N N . LEU A 1 171 ? -5.327 -11.911 -15.127 1.00 90.38 171 LEU A N 1
ATOM 1399 C CA . LEU A 1 171 ? -6.093 -10.677 -14.944 1.00 90.38 171 LEU A CA 1
ATOM 1400 C C . LEU A 1 171 ? -6.595 -10.073 -16.266 1.00 90.38 171 LEU A C 1
ATOM 1402 O O . LEU A 1 171 ? -7.397 -9.147 -16.205 1.00 90.38 171 LEU A O 1
ATOM 1406 N N . ASP A 1 172 ? -6.279 -10.674 -17.426 1.00 88.44 172 ASP A N 1
ATOM 1407 C CA . ASP A 1 172 ? -6.895 -10.340 -18.728 1.00 88.44 172 ASP A CA 1
ATOM 1408 C C . ASP A 1 172 ? -8.393 -10.739 -18.797 1.00 88.44 172 ASP A C 1
ATOM 1410 O O . ASP A 1 172 ? -9.052 -10.645 -19.838 1.00 88.44 172 ASP A O 1
ATOM 1414 N N . SER A 1 173 ? -8.958 -11.306 -17.730 1.00 89.12 173 SER A N 1
ATOM 1415 C CA . SER A 1 173 ? -10.363 -11.705 -17.637 1.00 89.12 173 SER A CA 1
ATOM 1416 C C . SER A 1 173 ? -10.884 -11.537 -16.209 1.00 89.12 173 SER A C 1
ATOM 1418 O O . SER A 1 173 ? -10.099 -11.628 -15.268 1.00 89.12 173 SER A O 1
ATOM 1420 N N . PRO A 1 174 ? -12.204 -11.360 -16.001 1.00 90.88 174 PRO A N 1
ATOM 1421 C CA . PRO A 1 174 ? -12.750 -11.166 -14.661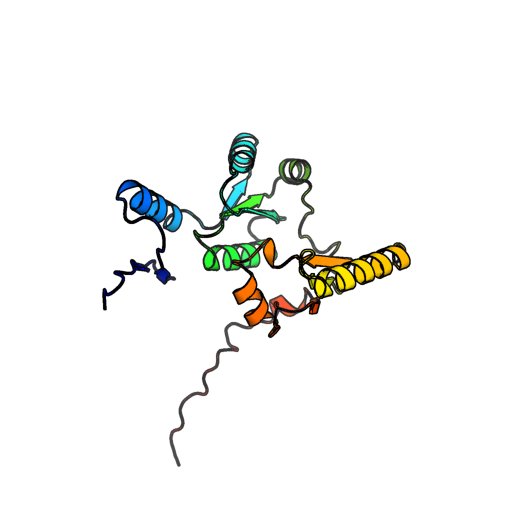 1.00 90.88 174 PRO A CA 1
ATOM 1422 C C . PRO A 1 174 ? -12.488 -12.370 -13.746 1.00 90.88 174 PRO A C 1
ATOM 1424 O O . PRO A 1 174 ? -12.779 -13.513 -14.114 1.00 90.88 174 PRO A O 1
ATOM 1427 N N . GLN A 1 175 ? -11.985 -12.112 -12.538 1.00 90.62 175 GLN A N 1
ATOM 1428 C CA . GLN A 1 175 ? -11.659 -13.129 -11.536 1.00 90.62 175 GLN A CA 1
ATOM 1429 C C . GLN A 1 175 ? -12.404 -12.878 -10.227 1.00 90.62 175 GLN A C 1
ATOM 1431 O O . GLN A 1 175 ? -12.679 -11.741 -9.849 1.00 90.62 175 GLN A O 1
ATOM 1436 N N . ILE A 1 176 ? -12.699 -13.953 -9.496 1.00 88.50 176 ILE A N 1
ATOM 1437 C CA . ILE A 1 176 ? -13.241 -13.880 -8.137 1.00 88.50 176 ILE A CA 1
ATOM 1438 C C . ILE A 1 176 ? -12.685 -15.010 -7.288 1.00 88.50 176 ILE A C 1
ATOM 1440 O O . ILE A 1 176 ? -12.739 -16.181 -7.667 1.00 88.50 176 ILE A O 1
ATOM 1444 N N . GLY A 1 177 ? -12.146 -14.646 -6.135 1.00 83.19 177 GLY A N 1
ATOM 1445 C CA . GLY A 1 177 ? -11.534 -15.552 -5.181 1.00 83.19 177 GLY A CA 1
ATOM 1446 C C . GLY A 1 177 ? -11.998 -15.247 -3.767 1.00 83.19 177 GLY A C 1
ATOM 1447 O O . GLY A 1 177 ? -12.432 -14.139 -3.461 1.00 83.19 177 GLY A O 1
ATOM 1448 N N . VAL A 1 178 ? -11.911 -16.249 -2.901 1.00 78.06 178 VAL A N 1
ATOM 1449 C CA . VAL A 1 178 ? -12.020 -16.048 -1.457 1.00 78.06 178 VAL A CA 1
ATOM 1450 C C . VAL A 1 178 ? -10.601 -15.979 -0.922 1.00 78.06 178 VAL A C 1
ATOM 1452 O O . VAL A 1 178 ? -9.821 -16.904 -1.149 1.00 78.06 178 VAL A O 1
ATOM 1455 N N . VAL A 1 179 ? -10.269 -14.883 -0.251 1.00 66.12 179 VAL A N 1
ATOM 1456 C CA . VAL A 1 179 ? -8.995 -14.717 0.441 1.00 66.12 179 VAL A CA 1
ATOM 1457 C C . VAL A 1 179 ? -9.270 -14.908 1.926 1.00 66.12 179 VAL A C 1
ATOM 1459 O O . VAL A 1 179 ? -9.996 -14.123 2.540 1.00 66.12 179 VAL A O 1
ATOM 1462 N N . ASP A 1 180 ? -8.724 -15.989 2.480 1.00 56.59 180 ASP A N 1
ATOM 1463 C CA . ASP A 1 180 ? -8.684 -16.190 3.923 1.00 56.59 180 ASP A CA 1
ATOM 1464 C C . ASP A 1 180 ? -7.482 -15.419 4.468 1.00 56.59 180 ASP A C 1
ATOM 1466 O O . ASP A 1 180 ? -6.327 -15.734 4.181 1.00 56.59 180 ASP A O 1
ATOM 1470 N N . VAL A 1 181 ? -7.760 -14.366 5.226 1.00 50.88 181 VAL A N 1
ATOM 1471 C CA . VAL A 1 181 ? -6.725 -13.498 5.792 1.00 50.88 181 VAL A CA 1
ATOM 1472 C C . VAL A 1 181 ? -6.057 -14.163 7.009 1.00 50.88 181 VAL A C 1
ATOM 1474 O O . VAL A 1 181 ? -5.060 -13.661 7.514 1.00 50.88 181 VAL A O 1
ATOM 1477 N N . THR A 1 182 ? -6.527 -15.342 7.445 1.00 47.66 182 THR A N 1
ATOM 1478 C CA . THR A 1 182 ? -5.841 -16.143 8.472 1.00 47.66 182 THR A CA 1
ATOM 1479 C C . THR A 1 182 ? -4.710 -17.019 7.912 1.00 47.66 182 THR A C 1
ATOM 1481 O O . THR A 1 182 ? -3.756 -17.306 8.639 1.00 47.66 182 THR A O 1
ATOM 1484 N N . ASP A 1 183 ? -4.736 -17.367 6.618 1.00 41.50 183 ASP A N 1
ATOM 1485 C CA . ASP A 1 183 ? -3.774 -18.295 5.990 1.00 41.50 183 ASP A CA 1
ATOM 1486 C C . ASP A 1 183 ? -2.517 -17.612 5.405 1.00 41.50 183 ASP A C 1
ATOM 1488 O O . ASP A 1 183 ? -1.561 -18.294 5.028 1.00 41.50 183 ASP A O 1
ATOM 1492 N N . VAL A 1 184 ? -2.452 -16.273 5.370 1.00 38.75 184 VAL A N 1
ATOM 1493 C CA . VAL A 1 184 ? -1.231 -15.555 4.932 1.00 38.75 184 VAL A CA 1
ATOM 1494 C C . VAL A 1 184 ? -0.123 -15.617 5.999 1.00 38.75 184 VAL A C 1
ATOM 1496 O O . VAL A 1 184 ? 1.058 -15.522 5.675 1.00 38.75 184 VAL A O 1
ATOM 1499 N N . SER A 1 185 ? -0.469 -15.947 7.249 1.00 38.75 185 SER A N 1
ATOM 1500 C CA . SER A 1 185 ? 0.499 -16.199 8.330 1.00 38.75 185 SER A CA 1
ATOM 1501 C C . SER A 1 185 ? 1.252 -17.544 8.215 1.00 38.75 185 SER A C 1
ATOM 1503 O O . SER A 1 185 ? 2.199 -17.788 8.966 1.00 38.75 185 SER A O 1
ATOM 1505 N N . ASP A 1 186 ? 0.889 -18.410 7.254 1.00 34.50 186 ASP A N 1
ATOM 1506 C CA . ASP A 1 186 ? 1.468 -19.753 7.073 1.00 34.50 186 ASP A CA 1
ATOM 1507 C C . ASP A 1 186 ? 2.339 -19.911 5.802 1.00 34.50 186 ASP A C 1
ATOM 1509 O O . ASP A 1 186 ? 2.696 -21.031 5.410 1.00 34.50 186 ASP A O 1
ATOM 1513 N N . VAL A 1 187 ? 2.819 -18.813 5.197 1.00 33.38 187 VAL A N 1
ATOM 1514 C CA . VAL A 1 187 ? 4.026 -18.876 4.346 1.00 33.38 187 VAL A CA 1
ATOM 1515 C C . VAL A 1 187 ? 5.268 -18.992 5.224 1.00 33.38 187 VAL A C 1
ATOM 1517 O O . VAL A 1 187 ? 6.038 -18.066 5.449 1.00 33.38 187 VAL A O 1
ATOM 1520 N N . ASN A 1 188 ? 5.486 -20.207 5.719 1.00 30.48 188 ASN A N 1
ATOM 1521 C CA . ASN A 1 188 ? 6.728 -20.601 6.361 1.00 30.48 188 ASN A CA 1
ATOM 1522 C C . ASN A 1 188 ? 7.926 -20.275 5.431 1.00 30.48 188 ASN A C 1
ATOM 1524 O O . ASN A 1 188 ? 8.009 -20.869 4.343 1.00 30.48 188 ASN A O 1
ATOM 1528 N N . PRO A 1 189 ? 8.900 -19.438 5.849 1.00 31.27 189 PRO A N 1
ATOM 1529 C CA . PRO A 1 189 ? 10.118 -19.171 5.077 1.00 31.27 189 PRO A CA 1
ATOM 1530 C C . PRO A 1 189 ? 10.997 -20.425 4.876 1.00 31.27 189 PRO A C 1
ATOM 1532 O O . PRO A 1 189 ? 11.955 -20.401 4.105 1.00 31.27 189 PRO A O 1
ATOM 1535 N N . GLU A 1 190 ? 10.659 -21.563 5.500 1.00 28.77 190 GLU A N 1
ATOM 1536 C CA . GLU A 1 190 ? 11.269 -22.875 5.240 1.00 28.77 190 GLU A CA 1
ATOM 1537 C C . GLU A 1 190 ? 10.534 -23.742 4.194 1.00 28.77 190 GLU A C 1
ATOM 1539 O O . GLU A 1 190 ? 10.958 -24.868 3.940 1.00 28.77 190 GLU A O 1
ATOM 1544 N N . SER A 1 191 ? 9.463 -23.279 3.537 1.00 26.91 191 SER A N 1
ATOM 1545 C CA . SER A 1 191 ? 8.853 -24.051 2.432 1.00 26.91 191 SER A CA 1
ATOM 1546 C C . SER A 1 191 ? 9.621 -23.929 1.104 1.00 26.91 191 SER A C 1
ATOM 1548 O O . SER A 1 191 ? 9.474 -24.781 0.225 1.00 26.91 191 SER A O 1
ATOM 1550 N N . CYS A 1 192 ? 10.583 -23.001 1.015 1.00 25.81 192 CYS A N 1
ATOM 1551 C CA . CYS A 1 192 ? 11.649 -23.008 0.009 1.00 25.81 192 CYS A CA 1
ATOM 1552 C C . CYS A 1 192 ? 12.749 -24.035 0.365 1.00 25.81 192 CYS A C 1
ATOM 1554 O O . CYS A 1 192 ? 13.950 -23.768 0.333 1.00 25.81 192 CYS A O 1
ATOM 1556 N N . LEU A 1 193 ? 12.348 -25.261 0.717 1.00 23.05 193 LEU A N 1
ATOM 1557 C CA . LEU A 1 193 ? 13.249 -26.406 0.724 1.00 23.05 193 LEU A CA 1
ATOM 1558 C C . LEU A 1 193 ? 13.415 -26.889 -0.716 1.00 23.05 193 LEU A C 1
ATOM 1560 O O . LEU A 1 193 ? 12.728 -27.793 -1.191 1.00 23.05 193 LEU A O 1
ATOM 1564 N N . MET A 1 194 ? 14.415 -26.322 -1.393 1.00 21.97 194 MET A N 1
ATOM 1565 C CA . MET A 1 194 ? 15.160 -27.057 -2.414 1.00 21.97 194 MET A CA 1
ATOM 1566 C C . MET A 1 194 ? 15.435 -28.480 -1.887 1.00 21.97 194 MET A C 1
ATOM 1568 O O . MET A 1 194 ? 16.001 -28.622 -0.795 1.00 21.97 194 MET A O 1
ATOM 1572 N N . PRO A 1 195 ? 15.084 -29.551 -2.625 1.00 24.00 195 PRO A N 1
ATOM 1573 C CA . PRO A 1 195 ? 15.475 -30.900 -2.256 1.00 24.00 195 PRO A CA 1
ATOM 1574 C C . PRO A 1 195 ? 16.997 -30.965 -2.163 1.00 24.00 195 PRO A C 1
ATOM 1576 O O . PRO A 1 195 ? 17.720 -30.783 -3.146 1.00 24.00 195 PRO A O 1
ATOM 1579 N N . SER A 1 196 ? 17.483 -31.215 -0.954 1.00 25.70 196 SER A N 1
ATOM 1580 C CA . SER A 1 196 ? 18.883 -31.508 -0.706 1.00 25.70 196 SER A CA 1
ATOM 1581 C C . SER A 1 196 ? 19.333 -32.692 -1.571 1.00 25.70 196 SER A C 1
ATOM 1583 O O . SER A 1 196 ? 18.708 -33.748 -1.607 1.00 25.70 196 SER A O 1
ATOM 1585 N N . ALA A 1 197 ? 20.419 -32.448 -2.303 1.00 25.48 197 ALA A N 1
ATOM 1586 C CA . ALA A 1 197 ? 21.387 -33.389 -2.852 1.00 25.48 197 ALA A CA 1
ATOM 1587 C C . ALA A 1 197 ? 20.971 -34.873 -2.957 1.00 25.48 197 ALA A C 1
ATOM 1589 O O . ALA A 1 197 ? 20.998 -35.632 -1.989 1.00 25.48 197 ALA A O 1
ATOM 1590 N N . PHE A 1 198 ? 20.805 -35.334 -4.198 1.00 23.42 198 PHE A N 1
ATOM 1591 C CA . PHE A 1 198 ? 21.180 -36.700 -4.551 1.00 23.42 198 PHE A CA 1
ATOM 1592 C C . PHE A 1 198 ? 22.671 -36.912 -4.257 1.00 23.42 198 PHE A C 1
ATOM 1594 O O . PHE A 1 198 ? 23.531 -36.302 -4.895 1.00 23.42 198 PHE A O 1
ATOM 1601 N N . SER A 1 199 ? 22.983 -37.823 -3.339 1.00 24.91 199 SER A N 1
ATOM 1602 C CA . SER A 1 199 ? 24.195 -38.641 -3.387 1.00 24.91 199 SER A CA 1
ATOM 1603 C C . SER A 1 199 ? 23.969 -39.976 -2.678 1.00 24.91 199 SER A C 1
ATOM 1605 O O . SER A 1 199 ? 23.410 -40.031 -1.586 1.00 24.91 199 SER A O 1
ATOM 1607 N N . ASP A 1 200 ? 24.454 -41.013 -3.362 1.00 27.73 200 ASP A N 1
ATOM 1608 C CA . ASP A 1 200 ? 24.683 -42.403 -2.960 1.00 27.73 200 ASP A CA 1
ATOM 1609 C C . ASP A 1 200 ? 23.510 -43.403 -2.967 1.00 27.73 200 ASP A C 1
ATOM 1611 O O . ASP A 1 200 ? 22.913 -43.738 -1.942 1.00 27.73 200 ASP A O 1
ATOM 1615 N N . GLN A 1 201 ? 23.323 -44.027 -4.140 1.00 31.39 201 GLN A N 1
ATOM 1616 C CA . GLN A 1 201 ? 23.671 -45.448 -4.334 1.00 31.39 201 GLN A CA 1
ATOM 1617 C C . GLN A 1 201 ? 24.071 -45.754 -5.781 1.00 31.39 201 GLN A C 1
ATOM 1619 O O . GLN A 1 201 ? 23.412 -45.227 -6.703 1.00 31.39 201 GLN A O 1
#

pLDDT: mean 77.19, std 19.05, range [21.97, 95.0]